Protein AF-A0A2S9YMG0-F1 (afdb_monomer_lite)

Radius of gyration: 25.14 Å; chains: 1; bounding box: 73×55×68 Å

Sequence (207 aa):
MADKVTFEGKRELRWLQLGPCLVTYMEADTPFQDKLWDQWLEAVAQPTTGYLMICAWGPTAPSNQQWRRANKQMREQQLTVAVVTEARHNA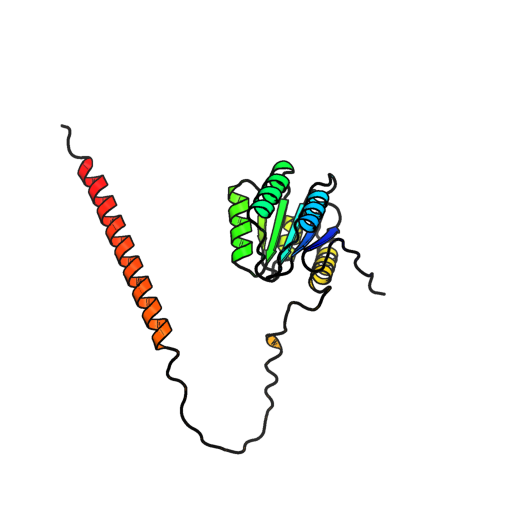ALAKAASWLGTNIKSFRWGELHSACEFVGFDRAERIGARTKIIALRDRFGSVTTDETSASSYTHGSASGGSSTDSISNSGAIVRETNDEIQSRLAEVQARLRERSAFRRAGYTSDS

pLDDT: mean 84.47, std 19.52, r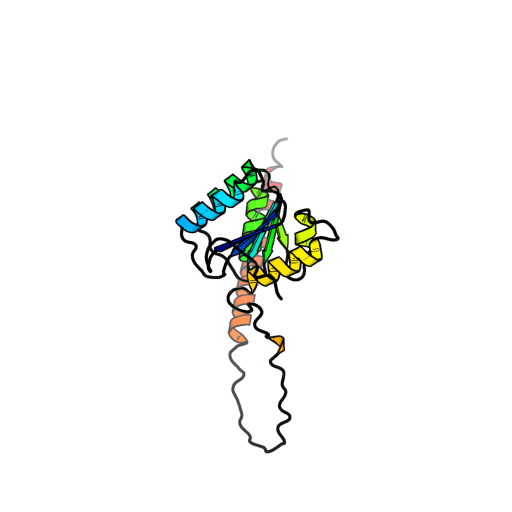ange [37.03, 98.81]

Secondary structure (DSSP, 8-state):
-------EE-SSEEEEEETTEEEEEE-TT-PPPHHHHHHHHHHHTSTT--EEEEEESS-----HHHHHHHHHHHHHTT-EEEEEES-HHHHHHHHHHHHTT-EEEEE-GGGHHHHHHHTT--TTHHHHHHHHHHHHHGGGS-SS--GGG-------------------STTHHHHHHHHHHHHHHHHHHHHHHHHHHHHHHTT----

Organism: NCBI:txid215803

Foldseek 3Di:
DPPDQDWDADPQKIWDDDFQEIEIEGEPPDEDDVVRLVVVLVVCQDPSNQEYEYEYAEDDDYDPVSLVSVLVSQQVSLHQYEYEYPYPNSQVSQVVSVVVVHNYHYDYLVCQLVSCVSRPDDPVCSVVVNVSSCCRVCVVHHPPPPPVPPPPPPPDDDDDDDDDDDDPDPPPVVVVVVVVVVVVVVVVVVVVVVVVVVVVVVPPDDD

Structure (mmCIF, N/CA/C/O backbone):
data_AF-A0A2S9YMG0-F1
#
_entry.id   AF-A0A2S9YMG0-F1
#
loop_
_atom_site.group_PDB
_atom_site.id
_atom_site.type_symbol
_atom_site.label_atom_id
_atom_site.label_alt_id
_atom_site.label_comp_id
_atom_site.label_asym_id
_atom_site.label_entity_id
_atom_site.label_seq_id
_atom_site.pdbx_PDB_ins_code
_atom_site.Cartn_x
_atom_site.Cartn_y
_atom_site.Cartn_z
_atom_site.occupancy
_atom_site.B_iso_or_equiv
_atom_site.auth_seq_id
_atom_site.auth_comp_id
_atom_site.auth_asym_id
_atom_site.auth_atom_id
_atom_site.pdbx_PDB_model_num
ATOM 1 N N . MET A 1 1 ? -23.105 -17.814 -9.653 1.00 39.66 1 MET A N 1
ATOM 2 C CA . MET A 1 1 ? -22.865 -16.543 -10.369 1.00 39.66 1 MET A CA 1
ATOM 3 C C . MET A 1 1 ? -21.742 -15.841 -9.625 1.00 39.66 1 MET A C 1
ATOM 5 O O . MET A 1 1 ? -21.884 -15.660 -8.427 1.00 39.66 1 MET A O 1
ATOM 9 N N . ALA A 1 2 ? -20.591 -15.596 -10.256 1.00 45.84 2 ALA A N 1
ATOM 10 C CA . ALA A 1 2 ? -19.472 -14.937 -9.582 1.00 45.84 2 ALA A CA 1
ATOM 11 C C . ALA A 1 2 ? -19.789 -13.443 -9.454 1.00 45.84 2 ALA A C 1
ATOM 13 O O . ALA A 1 2 ? -19.912 -12.765 -10.476 1.00 45.84 2 ALA A O 1
ATOM 14 N N . ASP A 1 3 ? -19.959 -12.952 -8.226 1.00 56.81 3 ASP A N 1
ATOM 15 C CA . ASP A 1 3 ? -2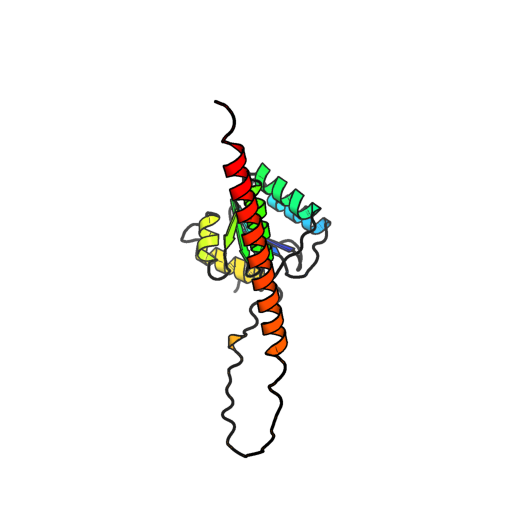0.150 -11.527 -7.968 1.00 56.81 3 ASP A CA 1
ATOM 16 C C . ASP A 1 3 ? -18.998 -10.742 -8.595 1.00 56.81 3 ASP A C 1
ATOM 18 O O . ASP A 1 3 ? -17.818 -10.938 -8.287 1.00 56.81 3 ASP A O 1
ATOM 22 N N . LYS A 1 4 ? -19.345 -9.867 -9.538 1.00 63.88 4 LYS A N 1
ATOM 23 C CA . LYS A 1 4 ? -18.387 -9.012 -10.226 1.00 63.88 4 LYS A CA 1
ATOM 24 C C . LYS A 1 4 ? -17.849 -8.023 -9.196 1.00 63.88 4 LYS A C 1
ATOM 26 O O . LYS A 1 4 ? -18.533 -7.067 -8.857 1.00 63.88 4 LYS A O 1
ATOM 31 N N . VAL A 1 5 ? -16.630 -8.255 -8.709 1.00 65.75 5 VAL A N 1
ATOM 32 C CA . VAL A 1 5 ? -15.962 -7.352 -7.762 1.00 65.75 5 VAL A CA 1
ATOM 33 C C . VAL A 1 5 ? -15.922 -5.944 -8.363 1.00 65.75 5 VAL A C 1
ATOM 35 O O . VAL A 1 5 ? -15.308 -5.722 -9.413 1.00 65.75 5 VAL A O 1
ATOM 38 N N . THR A 1 6 ? -16.629 -5.012 -7.727 1.00 80.19 6 THR A N 1
ATOM 39 C CA . THR A 1 6 ? -16.612 -3.587 -8.056 1.00 80.19 6 THR A CA 1
ATOM 40 C C . THR A 1 6 ? -15.378 -2.966 -7.420 1.00 80.19 6 THR A C 1
ATOM 42 O O . THR A 1 6 ? -15.173 -3.106 -6.218 1.00 80.19 6 THR A O 1
ATOM 45 N N . PHE A 1 7 ? -14.546 -2.315 -8.224 1.00 86.56 7 PHE A N 1
ATOM 46 C CA . PHE A 1 7 ? -13.366 -1.584 -7.768 1.00 86.56 7 PHE A CA 1
ATOM 47 C C . PHE A 1 7 ? -13.403 -0.170 -8.346 1.00 86.56 7 PHE A C 1
ATOM 49 O O . PHE A 1 7 ? -14.072 0.078 -9.353 1.00 86.56 7 PHE A O 1
ATOM 56 N N . GLU A 1 8 ? -12.661 0.730 -7.720 1.00 86.06 8 GLU A N 1
ATOM 57 C CA . GLU A 1 8 ? -12.475 2.111 -8.153 1.00 86.06 8 GLU A CA 1
ATOM 58 C C . GLU A 1 8 ? -11.085 2.304 -8.773 1.00 86.06 8 GLU A C 1
ATOM 60 O O . GLU A 1 8 ? -10.166 1.513 -8.544 1.00 86.06 8 GLU A O 1
ATOM 65 N N . GLY A 1 9 ? -10.928 3.363 -9.568 1.00 87.62 9 GLY A N 1
ATOM 66 C CA . GLY A 1 9 ? -9.672 3.706 -10.235 1.00 87.62 9 GLY A CA 1
ATOM 67 C C . GLY A 1 9 ? -9.578 3.216 -11.684 1.00 87.62 9 GLY A C 1
ATOM 68 O O . GLY A 1 9 ? -10.576 3.126 -12.402 1.00 87.62 9 GLY A O 1
ATOM 69 N N . LYS A 1 10 ? -8.350 2.952 -12.140 1.00 88.19 10 LYS A N 1
ATOM 70 C CA . LYS A 1 10 ? -8.012 2.537 -13.515 1.00 88.19 10 LYS A CA 1
ATOM 71 C C . LYS A 1 10 ? -7.081 1.322 -13.507 1.00 88.19 10 LYS A C 1
ATOM 73 O O . LYS A 1 10 ? -6.802 0.748 -12.461 1.00 88.19 10 LYS A O 1
ATOM 78 N N . ARG A 1 11 ? -6.607 0.891 -14.681 1.00 88.75 11 ARG A N 1
ATOM 79 C CA . ARG A 1 11 ? -5.694 -0.256 -14.789 1.00 88.75 11 ARG A CA 1
ATOM 80 C C . ARG A 1 11 ? -4.426 -0.030 -13.967 1.00 88.75 11 ARG A C 1
ATOM 82 O O . ARG A 1 11 ? -4.051 -0.912 -13.209 1.00 88.75 11 ARG A O 1
ATOM 89 N N . GLU A 1 12 ? -3.813 1.140 -14.082 1.00 93.31 12 GLU A N 1
ATOM 90 C CA . GLU A 1 12 ? -2.545 1.476 -13.435 1.00 93.31 12 GLU A CA 1
ATOM 91 C C . GLU A 1 12 ? -2.630 1.519 -11.898 1.00 93.31 12 GLU A C 1
ATOM 93 O O . GLU A 1 12 ? -1.709 1.082 -11.215 1.00 93.31 12 GLU A O 1
ATOM 98 N N . LEU A 1 13 ? -3.748 1.993 -11.345 1.00 96.31 13 LEU A N 1
ATOM 99 C CA . LEU A 1 13 ? -3.983 2.098 -9.908 1.00 96.31 13 LEU A CA 1
ATOM 100 C C . LEU A 1 13 ? -5.466 1.872 -9.631 1.00 96.31 13 LEU A C 1
ATOM 102 O O . LEU A 1 13 ? -6.317 2.623 -10.117 1.00 96.31 13 LEU A O 1
ATOM 106 N N . ARG A 1 14 ? -5.758 0.834 -8.850 1.00 96.62 14 ARG A N 1
ATOM 107 C CA . ARG A 1 14 ? -7.119 0.394 -8.533 1.00 96.62 14 ARG A CA 1
ATOM 108 C C . ARG A 1 14 ? -7.252 0.013 -7.075 1.00 96.62 14 ARG A C 1
ATOM 110 O O . ARG A 1 14 ? -6.305 -0.507 -6.493 1.00 96.62 14 ARG A O 1
ATOM 117 N N . TRP A 1 15 ? -8.425 0.230 -6.496 1.00 97.81 15 TRP A N 1
ATOM 118 C CA . TRP A 1 15 ? -8.666 -0.080 -5.091 1.00 97.81 15 TRP A CA 1
ATOM 119 C C . TRP A 1 15 ? -10.090 -0.558 -4.813 1.00 97.81 15 TRP A C 1
ATOM 121 O O . TRP A 1 15 ? -11.009 -0.386 -5.613 1.00 97.81 15 TRP A O 1
ATOM 131 N N . LEU A 1 16 ? -10.245 -1.211 -3.667 1.00 97.25 16 LEU A N 1
ATOM 132 C CA . LEU A 1 16 ? -11.481 -1.787 -3.158 1.00 97.25 16 LEU A CA 1
ATOM 133 C C . LEU A 1 16 ? -11.494 -1.638 -1.635 1.00 97.25 16 LEU A C 1
ATOM 135 O O . LEU A 1 16 ? -10.537 -2.032 -0.967 1.00 97.25 16 LEU A O 1
ATOM 139 N N . GLN A 1 17 ? -12.600 -1.138 -1.089 1.00 97.62 17 GLN A N 1
ATOM 140 C CA . GLN A 1 17 ? -12.823 -1.115 0.353 1.00 97.62 17 GLN A CA 1
ATOM 141 C C . GLN A 1 17 ? -13.315 -2.486 0.844 1.00 97.62 17 GLN A C 1
ATOM 143 O O . GLN A 1 17 ? -14.321 -3.005 0.356 1.00 97.62 17 GLN A O 1
ATOM 148 N N . LEU A 1 18 ? -12.625 -3.069 1.827 1.00 96.62 18 LEU A N 1
ATOM 149 C CA . LEU A 1 18 ? -12.996 -4.311 2.510 1.00 96.62 18 LEU A CA 1
ATOM 150 C C . LEU A 1 18 ? -13.096 -4.059 4.018 1.00 96.62 18 LEU A C 1
ATOM 152 O O . LEU A 1 18 ? -12.096 -4.108 4.735 1.00 96.62 18 LEU A O 1
ATOM 156 N N . GLY A 1 19 ? -14.307 -3.772 4.502 1.00 95.31 19 GLY A N 1
ATOM 157 C CA . GLY A 1 19 ? -14.502 -3.361 5.894 1.00 95.31 19 GLY A CA 1
ATOM 158 C C . GLY A 1 19 ? -13.716 -2.071 6.182 1.00 95.31 19 GLY A C 1
ATOM 159 O O . GLY A 1 19 ? -13.879 -1.111 5.428 1.00 95.31 19 GLY A O 1
ATOM 160 N N . PRO A 1 20 ? -12.848 -2.025 7.211 1.00 97.12 20 PRO A N 1
ATOM 161 C CA . PRO A 1 20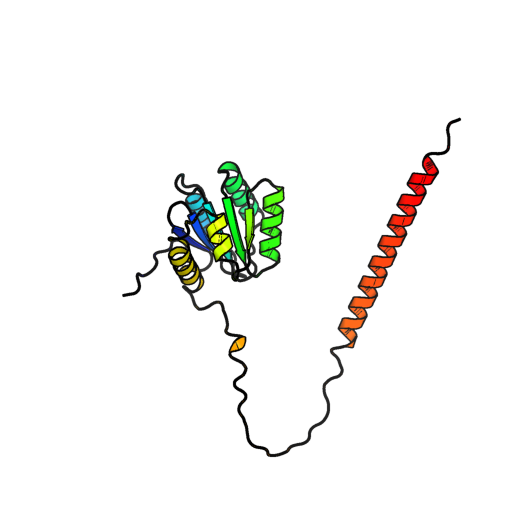 ? -11.991 -0.870 7.497 1.00 97.12 20 PRO A CA 1
ATOM 162 C C . PRO A 1 20 ? -10.679 -0.843 6.689 1.00 97.12 20 PRO A C 1
ATOM 164 O O . PRO A 1 20 ? -9.881 0.081 6.857 1.00 97.12 20 PRO A O 1
ATOM 167 N N . CYS A 1 21 ? -10.408 -1.853 5.854 1.00 98.38 21 CYS A N 1
ATOM 168 C CA . CYS A 1 21 ? -9.175 -1.949 5.078 1.00 98.38 21 CYS A CA 1
ATOM 169 C C . CYS A 1 21 ? -9.387 -1.498 3.629 1.00 98.38 21 CYS A C 1
ATOM 171 O O . CYS A 1 21 ? -10.167 -2.102 2.888 1.00 98.38 21 CYS A O 1
ATOM 173 N N . LEU A 1 22 ? -8.638 -0.481 3.203 1.00 98.44 22 LEU A N 1
ATOM 174 C CA . LEU A 1 22 ? -8.536 -0.116 1.796 1.00 98.44 22 LEU A CA 1
ATOM 175 C C . LEU A 1 22 ? -7.477 -1.000 1.129 1.00 98.44 22 LEU A C 1
ATOM 177 O O . LEU A 1 22 ? -6.289 -0.919 1.445 1.00 98.44 22 LEU A O 1
ATOM 181 N N . VAL A 1 23 ? -7.890 -1.847 0.190 1.00 98.31 23 VAL A N 1
ATOM 182 C CA . VAL A 1 23 ? -6.975 -2.681 -0.596 1.00 98.31 23 VAL A CA 1
ATOM 183 C C . VAL A 1 23 ? -6.698 -1.991 -1.918 1.00 98.31 23 VAL A C 1
ATOM 185 O O . VAL A 1 23 ? -7.611 -1.736 -2.693 1.00 98.31 23 VAL A O 1
ATOM 188 N N . THR A 1 24 ? -5.429 -1.740 -2.202 1.00 98.38 24 THR A N 1
ATOM 189 C CA . THR A 1 24 ? -4.945 -1.099 -3.423 1.00 98.38 24 THR A CA 1
ATOM 190 C C . THR A 1 24 ? -4.094 -2.078 -4.214 1.00 98.38 24 THR A C 1
ATOM 192 O O . THR A 1 24 ? -3.239 -2.751 -3.645 1.00 98.38 24 THR A O 1
ATOM 195 N N . TYR A 1 25 ? -4.281 -2.134 -5.527 1.00 98.00 25 TYR A N 1
ATOM 196 C CA . TYR A 1 25 ? -3.364 -2.789 -6.447 1.00 98.00 25 TYR A CA 1
ATOM 197 C C . TYR A 1 25 ? -2.736 -1.760 -7.389 1.00 98.00 25 TYR A C 1
ATOM 199 O O . TYR A 1 25 ? -3.442 -0.971 -8.022 1.00 98.00 25 TYR A O 1
ATOM 207 N N . MET A 1 26 ? -1.410 -1.793 -7.483 1.00 97.75 26 MET A N 1
ATOM 208 C CA . MET A 1 26 ? -0.605 -0.924 -8.336 1.00 97.75 26 MET A CA 1
ATOM 209 C C . MET A 1 26 ? 0.013 -1.755 -9.460 1.00 97.75 26 MET A C 1
ATOM 211 O O . MET A 1 26 ? 0.669 -2.770 -9.207 1.00 97.75 26 MET A O 1
ATOM 215 N N . GLU A 1 27 ? -0.201 -1.333 -10.702 1.00 96.06 27 GLU A N 1
ATOM 216 C CA . GLU A 1 27 ? 0.389 -1.991 -11.864 1.00 96.06 27 GLU A CA 1
ATOM 217 C C . GLU A 1 27 ? 1.903 -1.736 -11.903 1.00 96.06 27 GLU A C 1
ATOM 219 O O . GLU A 1 27 ? 2.373 -0.623 -11.651 1.00 96.06 27 GLU A O 1
ATOM 224 N N . ALA A 1 28 ? 2.674 -2.780 -12.206 1.00 95.06 28 ALA A N 1
ATOM 225 C CA . ALA A 1 28 ? 4.119 -2.669 -12.347 1.00 95.06 28 ALA A CA 1
ATOM 226 C C . ALA A 1 28 ? 4.495 -1.859 -13.594 1.00 95.06 28 ALA A C 1
ATOM 228 O O . ALA A 1 28 ? 3.742 -1.829 -14.571 1.00 95.06 28 ALA A O 1
ATOM 229 N N . ASP A 1 29 ? 5.655 -1.200 -13.541 1.00 93.19 29 ASP A N 1
ATOM 230 C CA . ASP A 1 29 ? 6.281 -0.507 -14.680 1.00 93.19 29 ASP A CA 1
ATOM 231 C C . ASP A 1 29 ? 5.376 0.514 -15.398 1.00 93.19 29 ASP A C 1
ATOM 233 O O . ASP A 1 29 ? 5.619 0.903 -16.540 1.00 93.19 29 ASP A O 1
ATOM 237 N N . THR A 1 30 ? 4.325 0.975 -14.719 1.00 93.56 30 THR A N 1
ATOM 238 C CA . THR A 1 30 ? 3.327 1.886 -15.272 1.00 93.56 30 THR A CA 1
ATOM 239 C C . THR A 1 30 ? 3.344 3.195 -14.485 1.00 93.56 30 THR A C 1
ATOM 241 O O . THR A 1 30 ? 3.222 3.168 -13.259 1.00 93.56 30 THR A O 1
ATOM 244 N N . PRO A 1 31 ? 3.489 4.357 -15.147 1.00 93.25 31 PRO A N 1
ATOM 245 C CA . PRO A 1 31 ? 3.431 5.639 -14.461 1.00 93.25 31 PRO A CA 1
ATOM 246 C C . PRO A 1 31 ? 2.011 5.929 -13.957 1.00 93.25 31 PRO A C 1
ATOM 248 O O . PRO A 1 31 ? 1.027 5.730 -14.672 1.00 93.25 31 PRO A O 1
ATOM 251 N N . PHE A 1 32 ? 1.903 6.457 -12.737 1.00 94.94 32 PHE A N 1
ATOM 252 C CA . PHE A 1 32 ? 0.621 6.848 -12.148 1.00 94.94 32 PHE A CA 1
ATOM 253 C C . PHE A 1 32 ? 0.317 8.314 -12.457 1.00 94.94 32 PHE A C 1
ATOM 255 O O . PHE A 1 32 ? 1.097 9.204 -12.113 1.00 94.94 32 PHE A O 1
ATOM 262 N N . GLN A 1 33 ? -0.830 8.574 -13.086 1.00 96.19 33 GLN A N 1
ATOM 263 C CA . GLN A 1 33 ? -1.297 9.937 -13.348 1.00 96.19 33 GLN A CA 1
ATOM 264 C C . GLN A 1 33 ? -1.594 10.656 -12.025 1.00 96.19 33 GLN A C 1
ATOM 266 O O . GLN A 1 33 ? -2.289 10.099 -11.177 1.00 96.19 33 GLN A O 1
ATOM 271 N N . ASP A 1 34 ? -1.157 11.910 -11.876 1.00 97.00 34 ASP A N 1
ATOM 272 C CA . ASP A 1 34 ? -1.342 12.666 -10.626 1.00 97.00 34 ASP A CA 1
ATOM 273 C C . ASP A 1 34 ? -2.812 12.775 -10.211 1.00 97.00 34 ASP A C 1
ATOM 275 O O . ASP A 1 34 ? -3.140 12.543 -9.054 1.00 97.00 34 ASP A O 1
ATOM 279 N N . LYS A 1 35 ? -3.722 12.996 -11.168 1.00 96.81 35 LYS A N 1
ATOM 280 C CA . LYS A 1 35 ? -5.165 13.031 -10.887 1.00 96.81 35 LYS A CA 1
ATOM 281 C C . LYS A 1 35 ? -5.684 11.716 -10.292 1.00 96.81 35 LYS A C 1
ATOM 283 O O . LYS A 1 35 ? -6.549 11.737 -9.425 1.00 96.81 35 LYS A O 1
ATOM 288 N N . LEU A 1 36 ? -5.189 10.575 -10.771 1.00 96.62 36 LEU A N 1
ATOM 289 C CA . LEU A 1 36 ? -5.584 9.265 -10.246 1.00 96.62 36 LEU A CA 1
ATOM 290 C C . LEU A 1 36 ? -4.962 9.017 -8.867 1.00 96.62 36 LEU A C 1
ATOM 292 O O . LEU A 1 36 ? -5.605 8.444 -7.992 1.00 96.62 36 LEU A O 1
ATOM 296 N N . TRP A 1 37 ? -3.731 9.484 -8.666 1.00 97.81 37 TRP A N 1
ATOM 297 C CA . TRP A 1 37 ? -3.067 9.451 -7.368 1.00 97.81 37 TRP A CA 1
ATOM 298 C C . TRP A 1 37 ? -3.808 10.284 -6.319 1.00 97.81 37 TRP A C 1
ATOM 300 O O . TRP A 1 37 ? -3.968 9.839 -5.187 1.00 97.81 37 TRP A O 1
ATOM 310 N N . ASP A 1 38 ? -4.288 11.470 -6.697 1.00 97.94 38 ASP A N 1
ATOM 311 C CA . ASP A 1 38 ? -5.076 12.345 -5.828 1.00 97.94 38 ASP A CA 1
ATOM 312 C C . ASP A 1 38 ? -6.386 11.674 -5.400 1.00 97.94 38 ASP A C 1
ATOM 314 O O . ASP A 1 38 ? -6.684 11.641 -4.211 1.00 97.94 38 ASP A O 1
ATOM 318 N N . GLN A 1 39 ? -7.105 11.041 -6.333 1.00 98.00 39 GLN A N 1
ATOM 319 C CA . GLN A 1 39 ? -8.315 10.263 -6.024 1.00 98.00 39 GLN A CA 1
ATOM 320 C C . GLN A 1 39 ? -8.033 9.108 -5.058 1.00 98.00 39 GLN A C 1
ATOM 322 O O . GLN A 1 39 ? -8.792 8.863 -4.123 1.00 98.00 39 GLN A O 1
ATOM 327 N N . TRP A 1 40 ? -6.921 8.402 -5.260 1.00 98.19 40 TRP A N 1
ATOM 328 C CA . TRP A 1 40 ? -6.509 7.347 -4.343 1.00 98.19 40 TRP A CA 1
ATOM 329 C C . TRP A 1 40 ? -6.156 7.900 -2.954 1.00 98.19 40 TRP A C 1
ATOM 331 O O . TRP A 1 40 ? -6.556 7.318 -1.950 1.00 98.19 40 TRP A O 1
ATOM 341 N N . LEU A 1 41 ? -5.464 9.043 -2.869 1.00 98.38 41 LEU A N 1
ATOM 342 C CA . LEU A 1 41 ? -5.182 9.703 -1.591 1.00 98.38 41 LEU A CA 1
ATOM 343 C C . LEU A 1 41 ? -6.459 10.163 -0.882 1.00 98.38 41 LEU A C 1
ATOM 345 O O . LEU A 1 41 ? -6.527 10.058 0.338 1.00 98.38 41 LEU A O 1
ATOM 349 N N . GLU A 1 42 ? -7.465 10.636 -1.618 1.00 98.19 42 GLU A N 1
ATOM 350 C CA . GLU A 1 42 ? -8.785 10.958 -1.065 1.00 98.19 42 GLU A CA 1
ATOM 351 C C . GLU A 1 42 ? -9.467 9.712 -0.482 1.00 98.19 42 GLU A C 1
ATOM 353 O O . GLU A 1 42 ? -10.013 9.779 0.618 1.00 98.19 42 GLU A O 1
ATOM 358 N N . ALA A 1 43 ? -9.381 8.563 -1.163 1.00 97.88 43 ALA A N 1
ATOM 359 C CA . ALA A 1 43 ? -9.896 7.290 -0.656 1.00 97.88 43 ALA A CA 1
ATOM 360 C C . ALA A 1 43 ? -9.143 6.814 0.602 1.00 97.88 43 ALA A C 1
ATOM 362 O O . ALA A 1 43 ? -9.766 6.414 1.587 1.00 97.88 43 ALA A O 1
ATOM 363 N N . VAL A 1 44 ? -7.807 6.917 0.610 1.00 98.19 44 VAL A N 1
ATOM 364 C CA . VAL A 1 44 ? -6.982 6.654 1.803 1.00 98.19 44 VAL A CA 1
ATOM 365 C C . VAL A 1 44 ? -7.402 7.573 2.945 1.00 98.19 44 VAL A C 1
ATOM 367 O O . VAL A 1 44 ? -7.480 7.125 4.080 1.00 98.19 44 VAL A O 1
ATOM 370 N N . ALA A 1 45 ? -7.706 8.838 2.642 1.00 98.06 45 ALA A N 1
ATOM 371 C CA . ALA A 1 45 ? -8.023 9.842 3.639 1.00 98.06 45 ALA A CA 1
ATOM 372 C C . ALA A 1 45 ? -9.398 9.672 4.310 1.00 98.06 45 ALA A C 1
ATOM 374 O O . ALA A 1 45 ? -9.671 10.366 5.293 1.00 98.06 45 ALA A O 1
ATOM 375 N N . GLN A 1 46 ? -10.260 8.784 3.807 1.00 98.06 46 GLN A N 1
ATOM 376 C CA . GLN A 1 46 ? -11.599 8.589 4.357 1.00 98.06 46 GLN A CA 1
ATOM 377 C C . GLN A 1 46 ? -11.547 8.138 5.830 1.00 98.06 46 GLN A C 1
ATOM 379 O O . GLN A 1 46 ? -10.780 7.235 6.161 1.00 98.06 46 GLN A O 1
ATOM 384 N N . PRO A 1 47 ? -12.405 8.677 6.721 1.00 97.06 47 PRO A N 1
ATOM 385 C CA . PRO A 1 47 ? -12.420 8.296 8.140 1.00 97.06 47 PRO A CA 1
ATOM 386 C C . PRO A 1 47 ? -12.715 6.812 8.404 1.00 97.06 47 PRO A C 1
ATOM 388 O O . PRO A 1 47 ? -12.432 6.304 9.483 1.00 97.06 47 PRO A O 1
ATOM 391 N N . THR A 1 48 ? -13.313 6.118 7.435 1.00 97.06 48 THR A N 1
ATOM 392 C CA . THR A 1 48 ? -13.605 4.680 7.492 1.00 97.06 48 THR A CA 1
ATOM 393 C C . THR A 1 48 ? -12.378 3.804 7.237 1.00 97.06 48 THR A C 1
ATOM 395 O O . THR A 1 48 ? -12.422 2.604 7.506 1.00 97.06 48 THR A O 1
ATOM 398 N N . THR A 1 49 ? -11.291 4.376 6.718 1.00 98.06 49 THR A N 1
ATOM 399 C CA . THR A 1 49 ? -10.050 3.663 6.415 1.00 98.06 49 THR A CA 1
ATOM 400 C C . THR A 1 49 ? -9.180 3.603 7.667 1.00 98.06 49 THR A C 1
ATOM 402 O O . THR A 1 49 ? -8.500 4.562 8.014 1.00 98.06 49 THR A O 1
ATOM 405 N N . GLY A 1 50 ? -9.197 2.462 8.358 1.00 97.69 50 GLY A N 1
ATOM 406 C CA . GLY A 1 50 ? -8.309 2.187 9.497 1.00 97.69 50 GLY A CA 1
ATOM 407 C C . GLY A 1 50 ? -7.034 1.435 9.104 1.00 97.69 50 GLY A C 1
ATOM 408 O O . GLY A 1 50 ? -6.013 1.514 9.789 1.00 97.69 50 GLY A O 1
ATOM 409 N N . TYR A 1 51 ? -7.077 0.720 7.976 1.00 98.56 51 TYR A N 1
ATOM 410 C CA . TYR A 1 51 ? -5.974 -0.098 7.482 1.00 98.56 51 TYR A CA 1
ATOM 411 C C . TYR A 1 51 ? -5.767 0.099 5.984 1.00 98.56 51 TYR A C 1
ATOM 413 O O . TYR A 1 51 ? -6.716 0.347 5.240 1.00 98.56 51 TYR A O 1
ATOM 421 N N . LEU A 1 52 ? -4.532 -0.086 5.523 1.00 98.69 52 LEU A N 1
ATOM 422 C CA . LEU A 1 52 ? -4.182 0.018 4.110 1.00 98.69 52 LEU A CA 1
ATOM 423 C C . LEU A 1 52 ? -3.383 -1.209 3.674 1.00 98.69 52 LEU A C 1
ATOM 425 O O . LEU A 1 52 ? -2.393 -1.581 4.299 1.00 98.69 52 LEU A O 1
ATOM 429 N N . MET A 1 53 ? -3.784 -1.830 2.571 1.00 98.75 53 MET A N 1
ATOM 430 C CA . MET A 1 53 ? -3.002 -2.879 1.927 1.00 98.75 53 MET A CA 1
ATOM 431 C C . MET A 1 53 ? -2.603 -2.423 0.527 1.00 98.75 53 MET A C 1
ATOM 433 O O . MET A 1 53 ? -3.463 -2.186 -0.314 1.00 98.75 53 MET A O 1
ATOM 437 N N . ILE A 1 54 ? -1.303 -2.305 0.272 1.00 98.50 54 ILE A N 1
ATOM 438 C CA . ILE A 1 54 ? -0.740 -1.929 -1.026 1.00 98.50 54 ILE A CA 1
ATOM 439 C C . ILE A 1 54 ? -0.152 -3.180 -1.672 1.00 98.50 54 ILE A C 1
ATOM 441 O O . ILE A 1 54 ? 0.835 -3.738 -1.197 1.00 98.50 54 ILE A O 1
ATOM 445 N N . CYS A 1 55 ? -0.747 -3.614 -2.770 1.00 98.44 55 CYS A N 1
ATOM 446 C CA . CYS A 1 55 ? -0.358 -4.807 -3.500 1.00 98.44 55 CYS A CA 1
ATOM 447 C C . CYS A 1 55 ? 0.273 -4.425 -4.839 1.00 98.44 55 CYS A C 1
ATOM 449 O O . CYS A 1 55 ? -0.262 -3.597 -5.571 1.00 98.44 55 CYS A O 1
ATOM 451 N N . ALA A 1 56 ? 1.379 -5.068 -5.195 1.00 97.50 56 ALA A N 1
ATOM 452 C CA . ALA A 1 56 ? 1.986 -4.941 -6.516 1.00 97.50 56 ALA A CA 1
ATOM 453 C C . ALA A 1 56 ? 2.773 -6.210 -6.839 1.00 97.50 56 ALA A C 1
ATOM 455 O O . ALA A 1 56 ? 3.526 -6.701 -5.996 1.00 97.50 56 ALA A O 1
ATOM 456 N N . TRP A 1 57 ? 2.632 -6.760 -8.043 1.00 94.62 57 TRP A N 1
ATOM 457 C CA . TRP A 1 57 ? 3.436 -7.921 -8.435 1.00 94.62 57 TRP A CA 1
ATOM 458 C C . TRP A 1 57 ? 4.894 -7.526 -8.711 1.00 94.62 57 TRP A C 1
ATOM 460 O O . TRP A 1 57 ? 5.805 -8.022 -8.051 1.00 94.62 57 TRP A O 1
ATOM 470 N N . GLY A 1 58 ? 5.098 -6.573 -9.623 1.00 95.31 58 GLY A N 1
ATOM 471 C CA . GLY A 1 58 ? 6.410 -6.052 -10.017 1.00 95.31 58 GLY A CA 1
ATOM 472 C C . GLY A 1 58 ? 6.763 -4.695 -9.391 1.00 95.31 58 GLY A C 1
ATOM 473 O O . GLY A 1 58 ? 6.051 -4.209 -8.504 1.00 95.31 58 GLY A O 1
ATOM 474 N N . PRO A 1 59 ? 7.892 -4.088 -9.803 1.00 96.19 59 PRO A N 1
ATOM 475 C CA . PRO A 1 59 ? 8.332 -2.802 -9.280 1.00 96.19 59 PRO A CA 1
ATOM 476 C C . PRO A 1 59 ? 7.350 -1.691 -9.660 1.00 96.19 59 PRO A C 1
ATOM 478 O O . PRO A 1 59 ? 6.878 -1.597 -10.790 1.00 96.19 59 PRO A O 1
ATOM 481 N N . THR A 1 60 ? 7.051 -0.837 -8.687 1.00 96.88 60 THR A N 1
ATOM 482 C CA . THR A 1 60 ? 6.264 0.385 -8.883 1.00 96.88 60 THR A CA 1
ATOM 483 C C . THR A 1 60 ? 7.187 1.588 -8.796 1.00 96.88 60 THR A C 1
ATOM 485 O O . THR A 1 60 ? 8.147 1.571 -8.026 1.00 96.88 60 THR A O 1
ATOM 488 N N . ALA A 1 61 ? 6.891 2.637 -9.558 1.00 93.50 61 ALA A N 1
ATOM 489 C CA . ALA A 1 61 ? 7.702 3.849 -9.588 1.00 93.50 61 ALA A CA 1
ATOM 490 C C . ALA A 1 61 ? 6.836 5.097 -9.346 1.00 93.50 61 ALA A C 1
ATOM 492 O O . ALA A 1 61 ? 6.655 5.903 -10.262 1.00 93.50 61 ALA A O 1
ATOM 493 N N . PRO A 1 62 ? 6.263 5.276 -8.137 1.00 96.94 62 PRO A N 1
ATOM 494 C CA . PRO A 1 62 ? 5.627 6.543 -7.801 1.00 96.94 62 PRO A CA 1
ATOM 495 C C . PRO A 1 62 ? 6.663 7.671 -7.856 1.00 96.94 62 PRO A C 1
ATOM 497 O O . PRO A 1 62 ? 7.834 7.480 -7.515 1.00 96.94 62 PRO A O 1
ATOM 500 N N . SER A 1 63 ? 6.237 8.870 -8.247 1.00 97.75 63 SER A N 1
ATOM 501 C CA . SER A 1 63 ? 7.125 10.032 -8.211 1.00 97.75 63 SER A CA 1
ATOM 502 C C . SER A 1 63 ? 7.535 10.365 -6.768 1.00 97.75 63 SER A C 1
ATOM 504 O O . SER A 1 63 ? 6.835 10.048 -5.801 1.00 97.75 63 SER A O 1
ATOM 506 N N . ASN A 1 64 ? 8.655 11.073 -6.592 1.00 97.31 64 ASN A N 1
ATOM 507 C CA . ASN A 1 64 ? 9.102 11.507 -5.261 1.00 97.31 64 ASN A CA 1
ATOM 508 C C . ASN A 1 64 ? 8.033 12.332 -4.519 1.00 97.31 64 ASN A C 1
ATOM 510 O O . ASN A 1 64 ? 7.897 12.226 -3.299 1.00 97.31 64 ASN A O 1
ATOM 514 N N . GLN A 1 65 ? 7.266 13.153 -5.245 1.00 98.06 65 GLN A N 1
ATOM 515 C CA . GLN A 1 65 ? 6.178 13.946 -4.675 1.00 98.06 65 GLN A CA 1
ATOM 516 C C . GLN A 1 65 ? 5.007 13.056 -4.242 1.00 98.06 65 GLN A C 1
ATOM 518 O O . GLN A 1 65 ? 4.516 13.206 -3.122 1.00 98.06 65 GLN A O 1
ATOM 523 N N . GLN A 1 66 ? 4.603 12.107 -5.091 1.00 98.06 66 GLN A N 1
ATOM 524 C CA . GLN A 1 66 ? 3.554 11.126 -4.803 1.00 98.06 66 GLN A CA 1
ATOM 525 C C . GLN A 1 66 ? 3.891 10.305 -3.548 1.00 98.06 66 GLN A C 1
ATOM 527 O O . GLN A 1 66 ? 3.093 10.250 -2.608 1.00 98.06 66 GLN A O 1
ATOM 532 N N . TRP A 1 67 ? 5.114 9.770 -3.469 1.00 98.06 67 TRP A N 1
ATOM 533 C CA . TRP A 1 67 ? 5.593 8.989 -2.323 1.00 98.06 67 TRP A CA 1
ATOM 534 C C . TRP A 1 67 ? 5.612 9.797 -1.018 1.00 98.06 67 TRP A C 1
ATOM 536 O O . TRP A 1 67 ? 5.151 9.323 0.022 1.00 98.06 67 TRP A O 1
ATOM 546 N N . ARG A 1 68 ? 6.091 11.051 -1.053 1.00 98.25 68 ARG A N 1
ATOM 547 C CA . ARG A 1 68 ? 6.094 11.932 0.129 1.00 98.25 68 ARG A CA 1
ATOM 548 C C . ARG A 1 68 ? 4.682 12.243 0.619 1.00 98.25 68 ARG A C 1
ATOM 550 O O . ARG A 1 68 ? 4.450 12.205 1.827 1.00 98.25 68 ARG A O 1
ATOM 557 N N . ARG A 1 69 ? 3.752 12.544 -0.295 1.00 98.38 69 ARG A N 1
ATOM 558 C CA . ARG A 1 69 ? 2.348 12.829 0.044 1.00 98.38 69 ARG A CA 1
ATOM 559 C C . ARG A 1 69 ? 1.669 11.612 0.666 1.00 98.38 69 ARG A C 1
ATOM 561 O O . ARG A 1 69 ? 1.059 11.755 1.719 1.00 98.38 69 ARG A O 1
ATOM 568 N N . ALA A 1 70 ? 1.857 10.428 0.086 1.00 98.25 70 ALA A N 1
ATOM 569 C CA . ALA A 1 70 ? 1.319 9.190 0.641 1.00 98.25 70 ALA A CA 1
ATOM 570 C C . ALA A 1 70 ? 1.867 8.894 2.042 1.00 98.25 70 ALA A C 1
ATOM 572 O O . ALA A 1 70 ? 1.093 8.642 2.958 1.00 98.25 70 ALA A O 1
ATOM 573 N N . ASN A 1 71 ? 3.185 8.993 2.253 1.00 98.31 71 ASN A N 1
ATOM 574 C CA . ASN A 1 71 ? 3.770 8.776 3.582 1.00 98.31 71 ASN A CA 1
ATOM 575 C C . ASN A 1 71 ? 3.287 9.783 4.622 1.00 98.31 71 ASN A C 1
ATOM 577 O O . ASN A 1 71 ? 3.058 9.415 5.772 1.00 98.31 71 ASN A O 1
ATOM 581 N N . LYS A 1 72 ? 3.130 11.052 4.230 1.00 98.38 72 LYS A N 1
ATOM 582 C CA . LYS A 1 72 ? 2.548 12.068 5.108 1.00 98.38 72 LYS A CA 1
ATOM 583 C C . LYS A 1 72 ? 1.129 11.662 5.518 1.00 98.38 72 LYS A C 1
ATOM 585 O O . LYS A 1 72 ? 0.871 11.594 6.714 1.00 98.38 72 LYS A O 1
ATOM 590 N N . GLN A 1 73 ? 0.280 11.311 4.549 1.00 98.31 73 GLN A N 1
ATOM 591 C CA . GLN A 1 73 ? -1.104 10.895 4.785 1.00 98.31 73 GLN A CA 1
ATOM 592 C C . GLN A 1 73 ? -1.193 9.667 5.704 1.00 98.31 73 GLN A C 1
ATOM 594 O O . GLN A 1 73 ? -1.880 9.710 6.721 1.00 98.31 73 GLN A O 1
ATOM 599 N N . MET A 1 74 ? -0.455 8.593 5.390 1.00 98.44 74 MET A N 1
ATOM 600 C CA . MET A 1 74 ? -0.461 7.349 6.174 1.00 98.44 74 MET A CA 1
ATOM 601 C C . MET A 1 74 ? -0.019 7.579 7.623 1.00 98.44 74 MET A C 1
ATOM 603 O O . MET A 1 74 ? -0.582 6.988 8.543 1.00 98.44 74 MET A O 1
ATOM 607 N N . ARG A 1 75 ? 0.972 8.453 7.840 1.00 98.06 75 ARG A N 1
ATOM 608 C CA . ARG A 1 75 ? 1.460 8.791 9.180 1.00 98.06 75 ARG A CA 1
ATOM 609 C C . ARG A 1 75 ? 0.487 9.678 9.953 1.00 98.06 75 ARG A C 1
ATOM 611 O O . ARG A 1 75 ? 0.270 9.422 11.131 1.00 98.06 75 ARG A O 1
ATOM 618 N N . GLU A 1 76 ? -0.079 10.707 9.323 1.00 97.56 76 GLU A N 1
ATOM 619 C CA . GLU A 1 76 ? -1.040 11.615 9.971 1.00 97.56 76 GLU A CA 1
ATOM 620 C C . GLU A 1 76 ? -2.299 10.877 10.434 1.00 97.56 76 GLU A C 1
ATOM 622 O O . GLU A 1 76 ? -2.827 11.180 11.499 1.00 97.56 76 GLU A O 1
ATOM 627 N N . GLN A 1 77 ? -2.720 9.857 9.686 1.00 97.81 77 GLN A N 1
ATOM 628 C CA . GLN A 1 77 ? -3.848 8.997 10.048 1.00 97.81 77 GLN A CA 1
ATOM 629 C C . GLN A 1 77 ? -3.471 7.769 10.879 1.00 97.81 77 GLN A C 1
ATOM 631 O O . GLN A 1 77 ? -4.348 6.999 11.254 1.00 97.81 77 GLN A O 1
ATOM 636 N N . GLN A 1 78 ? -2.181 7.576 11.170 1.00 97.94 78 GLN A N 1
ATOM 637 C CA . GLN A 1 78 ? -1.675 6.432 11.935 1.00 97.94 78 GLN A CA 1
ATOM 638 C C . GLN A 1 78 ? -2.120 5.073 11.361 1.00 97.94 78 GLN A C 1
ATOM 640 O O . GLN A 1 78 ? -2.379 4.123 12.102 1.00 97.94 78 GLN A O 1
ATOM 645 N N . LEU A 1 79 ? -2.193 4.966 10.031 1.00 98.31 79 LEU A N 1
ATOM 646 C CA . LEU A 1 79 ? -2.647 3.748 9.365 1.00 98.31 79 LEU A CA 1
ATOM 647 C C . LEU A 1 79 ? -1.665 2.600 9.602 1.00 98.31 79 LEU A C 1
ATOM 649 O O . LEU A 1 79 ? -0.444 2.770 9.538 1.00 98.31 79 LEU A O 1
ATOM 653 N N . THR A 1 80 ? -2.214 1.402 9.798 1.00 98.62 80 THR A N 1
ATOM 654 C CA . THR A 1 80 ? -1.438 0.161 9.721 1.00 98.62 80 THR A CA 1
ATOM 655 C C . THR A 1 80 ? -1.423 -0.317 8.274 1.00 98.62 80 THR A C 1
ATOM 657 O O . THR A 1 80 ? -2.478 -0.535 7.672 1.00 98.62 80 THR A O 1
ATOM 660 N N . VAL A 1 81 ? -0.223 -0.449 7.704 1.00 98.75 81 VAL A N 1
ATOM 661 C CA . VAL A 1 81 ? -0.023 -0.619 6.263 1.00 98.75 81 VAL A CA 1
ATOM 662 C C . VAL A 1 81 ? 0.700 -1.930 5.946 1.00 98.75 81 VAL A C 1
ATOM 664 O O . VAL A 1 81 ? 1.849 -2.130 6.339 1.00 98.75 81 VAL A O 1
ATOM 667 N N . ALA A 1 82 ? 0.070 -2.818 5.180 1.00 98.81 82 ALA A N 1
ATOM 668 C CA . ALA A 1 82 ? 0.743 -3.980 4.596 1.00 98.81 82 ALA A CA 1
ATOM 669 C C . ALA A 1 82 ? 1.134 -3.703 3.144 1.00 98.81 82 ALA A C 1
ATOM 671 O O . ALA A 1 82 ? 0.306 -3.268 2.350 1.00 98.81 82 ALA A O 1
ATOM 672 N N . VAL A 1 83 ? 2.375 -4.014 2.771 1.00 98.69 83 VAL A N 1
ATOM 673 C CA . VAL A 1 83 ? 2.837 -3.987 1.377 1.00 98.69 83 VAL A CA 1
ATOM 674 C C . VAL A 1 83 ? 3.051 -5.414 0.897 1.00 98.69 83 VAL A C 1
ATOM 676 O O . VAL A 1 83 ? 3.967 -6.078 1.369 1.00 98.69 83 VAL A O 1
ATOM 679 N N . VAL A 1 84 ? 2.241 -5.894 -0.042 1.00 98.56 84 VAL A N 1
ATOM 680 C CA . VAL A 1 84 ? 2.345 -7.253 -0.595 1.00 98.56 84 VAL A CA 1
ATOM 681 C C . VAL A 1 84 ? 3.001 -7.190 -1.970 1.00 98.56 84 VAL A C 1
ATOM 683 O O . VAL A 1 84 ? 2.420 -6.652 -2.916 1.00 98.56 84 VAL A O 1
ATOM 686 N N . THR A 1 85 ? 4.230 -7.702 -2.098 1.00 98.19 85 THR A N 1
ATOM 687 C CA . THR A 1 85 ? 4.998 -7.562 -3.343 1.00 98.19 85 THR A CA 1
ATOM 688 C C . THR A 1 85 ? 6.104 -8.598 -3.556 1.00 98.19 85 THR A C 1
ATOM 690 O O . THR A 1 85 ? 6.743 -9.052 -2.606 1.00 98.19 85 THR A O 1
ATOM 693 N N . GLU A 1 86 ? 6.387 -8.934 -4.823 1.00 96.19 86 GLU A N 1
ATOM 694 C CA . GLU A 1 86 ? 7.583 -9.711 -5.194 1.00 96.19 86 GLU A CA 1
ATOM 695 C C . GLU A 1 86 ? 8.809 -8.825 -5.485 1.00 96.19 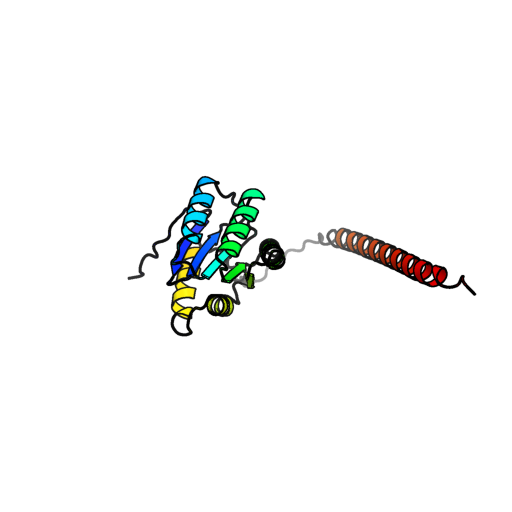86 GLU A C 1
ATOM 697 O O . GLU A 1 86 ? 9.960 -9.268 -5.377 1.00 96.19 86 GLU A O 1
ATOM 702 N N . ALA A 1 87 ? 8.609 -7.535 -5.754 1.00 97.31 87 ALA A N 1
ATOM 703 C CA . ALA A 1 87 ? 9.696 -6.631 -6.096 1.00 97.31 87 ALA A CA 1
ATOM 704 C C . ALA A 1 87 ? 10.481 -6.149 -4.864 1.00 97.31 87 ALA A C 1
ATOM 706 O O . ALA A 1 87 ? 9.948 -5.502 -3.958 1.00 97.31 87 ALA A O 1
ATOM 707 N N . ARG A 1 88 ? 11.805 -6.371 -4.870 1.00 97.44 88 ARG A N 1
ATOM 708 C CA . ARG A 1 88 ? 12.718 -5.880 -3.816 1.00 97.44 88 ARG A CA 1
ATOM 709 C C . ARG A 1 88 ? 12.676 -4.355 -3.663 1.00 97.44 88 ARG A C 1
ATOM 711 O O . ARG A 1 88 ? 12.789 -3.863 -2.545 1.00 97.44 88 ARG A O 1
ATOM 718 N N . HIS A 1 89 ? 12.481 -3.623 -4.763 1.00 96.88 89 HIS A N 1
ATOM 719 C CA . HIS A 1 89 ? 12.362 -2.162 -4.752 1.00 96.88 89 HIS A CA 1
ATOM 720 C C . HIS A 1 89 ? 11.188 -1.684 -3.881 1.00 96.88 89 HIS A C 1
ATOM 722 O O . HIS A 1 89 ? 11.381 -0.878 -2.975 1.00 96.88 89 HIS A O 1
ATOM 728 N N . ASN A 1 90 ? 9.996 -2.252 -4.078 1.00 98.06 90 ASN A N 1
ATOM 729 C CA . ASN A 1 90 ? 8.802 -1.900 -3.306 1.00 98.06 90 ASN A CA 1
ATOM 730 C C . ASN A 1 90 ? 8.974 -2.238 -1.814 1.00 98.06 90 ASN A C 1
ATOM 732 O O . ASN A 1 90 ? 8.605 -1.448 -0.946 1.00 98.06 90 ASN A O 1
ATOM 736 N N . ALA A 1 91 ? 9.599 -3.379 -1.501 1.00 98.12 91 ALA A N 1
ATOM 737 C CA . ALA A 1 91 ? 9.926 -3.740 -0.121 1.00 98.12 91 ALA A CA 1
ATOM 738 C C . ALA A 1 91 ? 10.908 -2.742 0.529 1.00 98.12 91 ALA A C 1
ATOM 740 O O . ALA A 1 91 ? 10.756 -2.407 1.705 1.00 98.12 91 ALA A O 1
ATOM 741 N N . ALA A 1 92 ? 11.883 -2.226 -0.226 1.00 97.88 92 ALA A N 1
ATOM 742 C CA . ALA A 1 92 ? 12.797 -1.189 0.249 1.00 97.88 92 ALA A CA 1
ATOM 743 C C . ALA A 1 92 ? 12.080 0.151 0.489 1.00 97.88 92 ALA A C 1
ATOM 745 O O . ALA A 1 92 ? 12.331 0.793 1.509 1.00 97.88 92 ALA A O 1
ATOM 746 N N . LEU A 1 93 ? 11.142 0.543 -0.383 1.00 98.06 93 LEU A N 1
ATOM 747 C CA . LEU A 1 93 ? 10.297 1.726 -0.171 1.00 98.06 93 LEU A CA 1
ATOM 748 C C . LEU A 1 93 ? 9.446 1.597 1.098 1.00 98.06 93 LEU A C 1
ATOM 750 O O . LEU A 1 93 ? 9.377 2.544 1.883 1.00 98.06 93 LEU A O 1
ATOM 754 N N . ALA A 1 94 ? 8.855 0.423 1.337 1.00 98.12 94 ALA A N 1
ATOM 755 C CA . ALA A 1 94 ? 8.125 0.136 2.570 1.00 98.12 94 ALA A CA 1
ATOM 756 C C . ALA A 1 94 ? 9.041 0.259 3.798 1.00 98.12 94 ALA A C 1
ATOM 758 O O . ALA A 1 94 ? 8.691 0.902 4.788 1.00 98.12 94 ALA A O 1
ATOM 759 N N . LYS A 1 95 ? 10.263 -0.283 3.722 1.00 98.50 95 LYS A N 1
ATOM 760 C CA . LYS A 1 95 ? 11.238 -0.163 4.810 1.00 98.50 95 LYS A CA 1
ATOM 761 C C . LYS A 1 95 ? 11.632 1.293 5.074 1.00 98.50 95 LYS A C 1
ATOM 763 O O . LYS A 1 95 ? 11.676 1.698 6.235 1.00 98.50 95 LYS A O 1
ATOM 768 N N . ALA A 1 96 ? 11.851 2.087 4.030 1.00 98.12 96 ALA A N 1
ATOM 769 C CA . ALA A 1 96 ? 12.135 3.513 4.163 1.00 98.12 96 ALA A CA 1
ATOM 770 C C . ALA A 1 96 ? 10.963 4.273 4.809 1.00 98.12 96 ALA A C 1
ATOM 772 O O . ALA A 1 96 ? 11.176 5.077 5.713 1.00 98.12 96 ALA A O 1
ATOM 773 N N . ALA A 1 97 ? 9.721 3.974 4.416 1.00 98.06 97 ALA A N 1
ATOM 774 C CA . ALA A 1 97 ? 8.527 4.545 5.039 1.00 98.06 97 ALA A CA 1
ATOM 775 C C . ALA A 1 97 ? 8.404 4.184 6.533 1.00 98.06 97 ALA A C 1
ATOM 777 O O . ALA A 1 97 ? 7.986 5.028 7.331 1.00 98.06 97 ALA A O 1
ATOM 778 N N . SER A 1 98 ? 8.841 2.981 6.934 1.00 98.38 98 SER A N 1
ATOM 779 C CA . SER A 1 98 ? 8.884 2.585 8.351 1.00 98.38 98 SER A CA 1
ATOM 780 C C . SER A 1 98 ? 9.863 3.431 9.171 1.00 98.38 98 SER A C 1
ATOM 782 O O . SER A 1 98 ? 9.554 3.820 10.294 1.00 98.38 98 SER A O 1
ATOM 784 N N . TRP A 1 99 ? 11.012 3.810 8.596 1.00 97.94 99 TRP A N 1
ATOM 785 C CA . TRP A 1 99 ? 11.964 4.717 9.252 1.00 97.94 99 TRP A CA 1
ATOM 786 C C . TRP A 1 99 ? 11.417 6.137 9.421 1.00 97.94 99 TRP A C 1
ATOM 788 O O . TRP A 1 99 ? 11.857 6.860 10.309 1.00 97.94 99 TRP A O 1
ATOM 798 N N . LEU A 1 100 ? 10.434 6.527 8.607 1.00 96.81 100 LEU A N 1
ATOM 799 C CA . LEU A 1 100 ? 9.741 7.813 8.708 1.00 96.81 100 LEU A CA 1
ATOM 800 C C . LEU A 1 100 ? 8.536 7.781 9.665 1.00 96.81 100 LEU A C 1
ATOM 802 O O . LEU A 1 100 ? 7.763 8.744 9.692 1.00 96.81 100 LEU A O 1
ATOM 806 N N . GLY A 1 101 ? 8.374 6.692 10.425 1.00 97.69 101 GLY A N 1
ATOM 807 C CA . GLY A 1 101 ? 7.364 6.540 11.474 1.00 97.69 101 GLY A CA 1
ATOM 808 C C . GLY A 1 101 ? 6.024 5.962 11.016 1.00 97.69 101 GLY A C 1
ATOM 809 O O . GLY A 1 101 ? 5.078 5.962 11.796 1.00 97.69 101 GLY A O 1
ATOM 810 N N . THR A 1 102 ? 5.910 5.477 9.777 1.00 98.12 102 THR A N 1
ATOM 811 C CA . THR A 1 102 ? 4.683 4.797 9.324 1.00 98.12 102 THR A CA 1
ATOM 812 C C . THR A 1 102 ? 4.651 3.371 9.879 1.00 98.12 102 THR A C 1
ATOM 814 O O . THR A 1 102 ? 5.661 2.669 9.797 1.00 98.12 102 THR A O 1
ATOM 817 N N . ASN A 1 103 ? 3.509 2.905 10.398 1.00 98.19 103 ASN A N 1
ATOM 818 C CA . ASN A 1 103 ? 3.341 1.508 10.814 1.00 98.19 103 ASN A CA 1
ATOM 819 C C . ASN A 1 103 ? 3.158 0.602 9.585 1.00 98.19 103 ASN A C 1
ATOM 821 O O . ASN A 1 103 ? 2.048 0.198 9.248 1.00 98.19 103 ASN A O 1
ATOM 825 N N . ILE A 1 104 ? 4.255 0.339 8.876 1.00 98.69 104 ILE A N 1
ATOM 826 C CA . ILE A 1 104 ? 4.258 -0.363 7.592 1.00 98.69 104 ILE A CA 1
ATOM 827 C C . ILE A 1 104 ? 5.150 -1.603 7.622 1.00 98.69 104 ILE A C 1
ATOM 829 O O . ILE A 1 104 ? 6.268 -1.574 8.144 1.00 98.69 104 ILE A O 1
ATOM 833 N N . LYS A 1 105 ? 4.675 -2.692 7.014 1.00 98.75 105 LYS A N 1
ATOM 834 C CA . LYS A 1 105 ? 5.425 -3.944 6.864 1.00 98.75 105 LYS A CA 1
ATOM 835 C C . LYS A 1 105 ? 5.241 -4.526 5.467 1.00 98.75 105 LYS A C 1
ATOM 837 O O . LYS A 1 105 ? 4.145 -4.482 4.916 1.00 98.75 105 LYS A O 1
ATOM 842 N N . SER A 1 106 ? 6.314 -5.070 4.896 1.00 98.56 106 SER A N 1
ATOM 843 C CA . SER A 1 106 ? 6.268 -5.774 3.615 1.00 98.56 106 SER A CA 1
ATOM 844 C C . SER A 1 106 ? 6.112 -7.285 3.794 1.00 98.56 106 SER A C 1
ATOM 846 O O . SER A 1 106 ? 6.608 -7.862 4.762 1.00 98.56 106 SER A O 1
ATOM 848 N N . PHE A 1 107 ? 5.429 -7.903 2.837 1.00 98.62 107 PHE A N 1
ATOM 849 C CA . PHE A 1 107 ? 5.106 -9.323 2.757 1.00 98.62 107 PHE A CA 1
ATOM 850 C C . PHE A 1 107 ? 5.260 -9.802 1.311 1.00 98.62 107 PHE A C 1
ATOM 852 O O . PHE A 1 107 ? 5.075 -9.028 0.365 1.00 98.62 107 PHE A O 1
ATOM 859 N N . ARG A 1 108 ? 5.565 -11.086 1.128 1.00 98.06 108 ARG A N 1
ATOM 860 C CA . ARG A 1 108 ? 5.489 -11.749 -0.187 1.00 98.06 108 ARG A CA 1
ATOM 861 C C . ARG A 1 108 ? 4.052 -12.129 -0.528 1.00 98.06 108 ARG A C 1
ATOM 863 O O . ARG A 1 108 ? 3.216 -12.255 0.366 1.00 98.06 108 ARG A O 1
ATOM 870 N N . TRP A 1 109 ? 3.747 -12.390 -1.799 1.00 96.94 109 TRP A N 1
ATOM 871 C CA . TRP A 1 109 ? 2.410 -12.869 -2.178 1.00 96.94 109 TRP A CA 1
ATOM 872 C C . TRP A 1 109 ? 2.089 -14.240 -1.573 1.00 96.94 109 TRP A C 1
ATOM 874 O O . TRP A 1 109 ? 0.939 -14.499 -1.213 1.00 96.94 109 TRP A O 1
ATOM 884 N N . GLY A 1 110 ? 3.103 -15.089 -1.378 1.00 96.50 110 GLY A N 1
ATOM 885 C CA . GLY A 1 110 ? 2.967 -16.343 -0.626 1.00 96.50 110 GLY A CA 1
ATOM 886 C C . GLY A 1 110 ? 2.561 -16.144 0.842 1.00 96.50 110 GLY A C 1
ATOM 887 O O . GLY A 1 110 ? 1.959 -17.028 1.443 1.00 96.50 110 GLY A O 1
ATOM 888 N N . GLU A 1 111 ? 2.809 -14.958 1.401 1.00 97.81 111 GLU A N 1
ATOM 889 C CA . GLU A 1 111 ? 2.512 -14.580 2.789 1.00 97.81 111 GLU A CA 1
ATOM 890 C C . GLU A 1 111 ? 1.230 -13.737 2.901 1.00 97.81 111 GLU A C 1
ATOM 892 O O . GLU A 1 111 ? 0.972 -13.117 3.935 1.00 97.81 111 GLU A O 1
ATOM 897 N N . LEU A 1 112 ? 0.391 -13.710 1.857 1.00 97.50 112 LEU A N 1
ATOM 898 C CA . LEU A 1 112 ? -0.824 -12.889 1.817 1.00 97.50 112 LEU A CA 1
ATOM 899 C C . LEU A 1 112 ? -1.764 -13.149 3.009 1.00 97.50 112 LEU A C 1
ATOM 901 O O . LEU A 1 112 ? -2.449 -12.235 3.464 1.00 97.50 112 LEU A O 1
ATOM 905 N N . HIS A 1 113 ? -1.771 -14.366 3.562 1.00 96.94 113 HIS A N 1
ATOM 906 C CA . HIS A 1 113 ? -2.523 -14.669 4.782 1.00 96.94 113 HIS A CA 1
ATOM 907 C C . HIS A 1 113 ? -2.042 -13.842 5.987 1.00 96.94 113 HIS A C 1
ATOM 909 O O . HIS A 1 113 ? 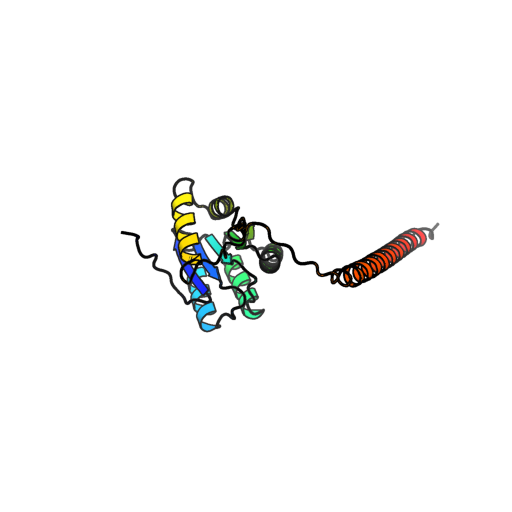-2.855 -13.228 6.675 1.00 96.94 113 HIS A O 1
ATOM 915 N N . SER A 1 114 ? -0.727 -13.784 6.210 1.00 97.94 114 SER A N 1
ATOM 916 C CA . SER A 1 114 ? -0.112 -13.002 7.288 1.00 97.94 114 SER A CA 1
ATOM 917 C C . SER A 1 114 ? -0.249 -11.498 7.055 1.00 97.94 114 SER A C 1
ATOM 919 O O . SER A 1 114 ? -0.417 -10.744 8.009 1.00 97.94 114 SER A O 1
ATOM 921 N N . ALA A 1 115 ? -0.233 -11.055 5.794 1.00 98.44 115 ALA A N 1
ATOM 922 C CA . ALA A 1 115 ? -0.525 -9.666 5.455 1.00 98.44 115 ALA A CA 1
ATOM 923 C C . ALA A 1 115 ? -1.965 -9.282 5.832 1.00 98.44 115 ALA A C 1
ATOM 925 O O . ALA A 1 115 ? -2.174 -8.221 6.412 1.00 98.44 115 ALA A O 1
ATOM 926 N N . CYS A 1 116 ? -2.946 -10.155 5.555 1.00 98.19 116 CYS A N 1
ATOM 927 C CA . CYS A 1 116 ? -4.344 -9.935 5.942 1.00 98.19 116 CYS A CA 1
ATOM 928 C C . CYS A 1 116 ? -4.510 -9.862 7.466 1.00 98.19 116 CYS A C 1
ATOM 930 O O . CYS A 1 116 ? -5.207 -8.989 7.972 1.00 98.19 116 CYS A O 1
ATOM 932 N N . GLU A 1 117 ? -3.842 -10.751 8.199 1.00 98.00 117 GLU A N 1
ATOM 933 C CA . GLU A 1 117 ? -3.812 -10.717 9.663 1.00 98.00 117 GLU A CA 1
ATOM 934 C C . GLU A 1 117 ? -3.225 -9.410 10.206 1.00 98.00 117 GLU A C 1
ATOM 936 O O . GLU A 1 117 ? -3.792 -8.812 11.116 1.00 98.00 117 GLU A O 1
ATOM 941 N N . PHE A 1 118 ? -2.120 -8.941 9.623 1.00 98.38 118 PHE A N 1
ATOM 942 C CA . PHE A 1 118 ? -1.467 -7.703 10.041 1.00 98.38 118 PHE A CA 1
ATOM 943 C C . PHE A 1 118 ? -2.365 -6.469 9.873 1.00 98.38 118 PHE A C 1
ATOM 945 O O . PHE A 1 118 ? -2.311 -5.564 10.701 1.00 98.38 118 PHE A O 1
ATOM 952 N N . VAL A 1 119 ? -3.214 -6.442 8.840 1.00 98.06 119 VAL A N 1
ATOM 953 C CA . VAL A 1 119 ? -4.193 -5.360 8.616 1.00 98.06 119 VAL A CA 1
ATOM 954 C C . VAL A 1 119 ? -5.552 -5.614 9.279 1.00 98.06 119 VAL A C 1
ATOM 956 O O . VAL A 1 119 ? -6.546 -5.006 8.898 1.00 98.06 119 VAL A O 1
ATOM 959 N N . GLY A 1 120 ? -5.612 -6.511 10.265 1.00 96.69 120 GLY A N 1
ATOM 960 C CA . GLY A 1 120 ? -6.773 -6.651 11.142 1.00 96.69 120 GLY A CA 1
ATOM 961 C C . GLY A 1 120 ? -7.920 -7.508 10.610 1.00 96.69 120 GLY A C 1
ATOM 962 O O . GLY A 1 120 ? -8.964 -7.538 11.254 1.00 96.69 120 GLY A O 1
ATOM 963 N N . PHE A 1 121 ? -7.758 -8.234 9.495 1.00 97.62 121 PHE A N 1
ATOM 964 C CA . PHE A 1 121 ? -8.791 -9.187 9.073 1.00 97.62 121 PHE A CA 1
ATOM 965 C C . PHE A 1 121 ? -8.899 -10.347 10.063 1.00 97.62 121 PHE A C 1
ATOM 967 O O . PHE A 1 121 ? -7.901 -11.012 10.401 1.00 97.62 121 PHE A O 1
ATOM 974 N N . ASP A 1 122 ? -10.130 -10.644 10.472 1.00 96.06 122 ASP A N 1
ATOM 975 C CA . ASP A 1 122 ? -10.401 -11.780 11.337 1.00 96.06 122 ASP A CA 1
ATOM 976 C C . ASP A 1 122 ? -10.168 -13.116 10.602 1.00 96.06 122 ASP A C 1
ATOM 978 O O . ASP A 1 122 ? -9.986 -13.190 9.381 1.00 96.06 122 ASP A O 1
ATOM 982 N N . ARG A 1 123 ? -10.141 -14.223 11.348 1.00 94.94 123 ARG A N 1
ATOM 983 C CA . ARG A 1 123 ? -9.865 -15.541 10.760 1.00 94.94 123 ARG A CA 1
ATOM 984 C C . ARG A 1 123 ? -10.902 -15.955 9.704 1.00 94.94 123 ARG A C 1
ATOM 986 O O . ARG A 1 123 ? -10.528 -16.655 8.762 1.00 94.94 123 ARG A O 1
ATOM 993 N N . ALA A 1 124 ? -12.165 -15.565 9.863 1.00 94.62 124 ALA A N 1
ATOM 994 C CA . ALA A 1 124 ? -13.257 -15.950 8.972 1.00 94.62 124 ALA A CA 1
ATOM 995 C C . ALA A 1 124 ? -13.236 -15.139 7.662 1.00 94.62 124 ALA A C 1
ATOM 997 O O . ALA A 1 124 ? -13.442 -15.685 6.577 1.00 94.62 124 ALA A O 1
ATOM 998 N N . GLU A 1 125 ? -12.903 -13.855 7.746 1.00 95.31 125 GLU A N 1
ATOM 999 C CA . GLU A 1 125 ? -12.843 -12.896 6.649 1.00 95.31 125 GLU A CA 1
ATOM 1000 C C . GLU A 1 125 ? -11.612 -13.094 5.765 1.00 95.31 125 GLU A C 1
ATOM 1002 O O . GLU A 1 125 ? -11.684 -12.857 4.557 1.00 95.31 125 GLU A O 1
ATOM 1007 N N . ARG A 1 126 ? -10.490 -13.578 6.323 1.00 95.44 126 ARG A N 1
ATOM 1008 C CA . ARG A 1 126 ? -9.213 -13.762 5.599 1.00 95.44 126 ARG A CA 1
ATOM 1009 C C . ARG A 1 126 ? -9.360 -14.525 4.280 1.00 95.44 126 ARG A C 1
ATOM 1011 O O . ARG A 1 126 ? -8.714 -14.167 3.296 1.00 95.44 126 ARG A O 1
ATOM 1018 N N . ILE A 1 127 ? -10.192 -15.569 4.228 1.00 94.38 127 ILE A N 1
ATOM 1019 C CA . ILE A 1 127 ? -10.392 -16.370 3.003 1.00 94.38 127 ILE A CA 1
ATOM 1020 C C . ILE A 1 127 ? -11.121 -15.545 1.931 1.00 94.38 127 ILE A C 1
ATOM 1022 O O . ILE A 1 127 ? -10.705 -15.515 0.766 1.00 94.38 127 ILE A O 1
ATOM 1026 N N . GLY A 1 128 ? -12.181 -14.835 2.328 1.00 94.56 128 GLY A N 1
ATOM 1027 C CA . GLY A 1 128 ? -12.941 -13.956 1.440 1.00 94.56 128 GLY A CA 1
ATOM 1028 C C . GLY A 1 128 ? -12.108 -12.769 0.957 1.00 94.56 128 GLY A C 1
ATOM 1029 O O . GLY A 1 128 ? -12.084 -12.479 -0.240 1.00 94.56 128 GLY A O 1
ATOM 1030 N N . ALA A 1 129 ? -11.360 -12.133 1.862 1.00 96.06 129 ALA A N 1
ATOM 1031 C CA . ALA A 1 129 ? -10.455 -11.032 1.551 1.00 96.06 129 ALA A CA 1
ATOM 1032 C C . ALA A 1 129 ? -9.381 -11.466 0.549 1.00 96.06 129 ALA A C 1
ATOM 1034 O O . ALA A 1 129 ? -9.240 -10.840 -0.499 1.00 96.06 129 ALA A O 1
ATOM 1035 N N . ARG A 1 130 ? -8.701 -12.596 0.792 1.00 95.94 130 ARG A N 1
ATOM 1036 C CA . ARG A 1 130 ? -7.698 -13.152 -0.129 1.00 95.94 130 ARG A CA 1
ATOM 1037 C C . ARG A 1 130 ? -8.259 -13.349 -1.536 1.00 95.94 130 ARG A C 1
ATOM 1039 O O . ARG A 1 130 ? -7.617 -12.964 -2.509 1.00 95.94 130 ARG A O 1
ATOM 1046 N N . THR A 1 131 ? -9.457 -13.918 -1.640 1.00 95.12 131 THR A N 1
ATOM 1047 C CA . THR A 1 131 ? -10.118 -14.152 -2.932 1.00 95.12 131 THR A CA 1
ATOM 1048 C C . THR A 1 131 ? -10.379 -12.835 -3.667 1.00 95.12 131 THR A C 1
ATOM 1050 O O . THR A 1 131 ? -10.069 -12.719 -4.851 1.00 95.12 131 THR A O 1
ATOM 1053 N N . LYS A 1 132 ? -10.872 -11.809 -2.961 1.00 95.81 132 LYS A N 1
ATOM 1054 C CA . LYS A 1 132 ? -11.115 -10.475 -3.536 1.00 95.81 132 LYS A CA 1
ATOM 1055 C C . LYS A 1 132 ? -9.819 -9.755 -3.927 1.00 95.81 132 LYS A C 1
ATOM 1057 O O . LYS A 1 132 ? -9.786 -9.120 -4.974 1.00 95.81 132 LYS A O 1
ATOM 1062 N N . ILE A 1 133 ? -8.750 -9.893 -3.140 1.00 95.62 133 ILE A N 1
ATOM 1063 C CA . ILE A 1 133 ? -7.428 -9.316 -3.437 1.00 95.62 133 ILE A CA 1
ATOM 1064 C C . ILE A 1 133 ? -6.836 -9.946 -4.707 1.00 95.62 133 ILE A C 1
ATOM 1066 O O . ILE A 1 133 ? -6.351 -9.230 -5.582 1.00 95.62 133 ILE A O 1
ATOM 1070 N N . ILE A 1 134 ? -6.918 -11.274 -4.848 1.00 94.50 134 ILE A N 1
ATOM 1071 C CA . ILE A 1 134 ? -6.470 -11.978 -6.061 1.00 94.50 134 ILE A CA 1
ATOM 1072 C C . ILE A 1 134 ? -7.323 -11.565 -7.266 1.00 94.50 134 ILE A C 1
ATOM 1074 O O . ILE A 1 134 ? -6.779 -11.264 -8.324 1.00 94.50 134 ILE A O 1
ATOM 1078 N N . ALA A 1 135 ? -8.644 -11.459 -7.102 1.00 93.25 135 ALA A N 1
ATOM 1079 C CA . ALA A 1 135 ? -9.527 -10.980 -8.164 1.00 93.25 135 ALA A CA 1
ATOM 1080 C C . ALA A 1 135 ? -9.219 -9.527 -8.584 1.00 93.25 135 ALA A C 1
ATOM 1082 O O . ALA A 1 135 ? -9.299 -9.202 -9.768 1.00 93.25 135 ALA A O 1
ATOM 1083 N N . LEU A 1 136 ? -8.837 -8.657 -7.639 1.00 94.38 136 LEU A N 1
ATOM 1084 C CA . LEU A 1 136 ? -8.394 -7.289 -7.922 1.00 94.38 136 LEU A CA 1
ATOM 1085 C C . LEU A 1 136 ? -7.077 -7.279 -8.717 1.00 94.38 136 LEU A C 1
ATOM 1087 O O . LEU A 1 136 ? -6.942 -6.507 -9.671 1.00 94.38 136 LEU A O 1
ATOM 1091 N N . ARG A 1 137 ? -6.124 -8.155 -8.366 1.00 93.88 137 ARG A N 1
ATOM 1092 C CA . ARG A 1 137 ? -4.866 -8.351 -9.107 1.00 93.88 137 ARG A CA 1
ATOM 1093 C C . ARG A 1 137 ? -5.131 -8.835 -10.530 1.00 93.88 137 ARG A C 1
ATOM 1095 O O . ARG A 1 137 ? -4.688 -8.187 -11.467 1.00 93.88 137 ARG A O 1
ATOM 1102 N N . ASP A 1 138 ? -5.894 -9.908 -10.706 1.00 92.31 138 ASP A N 1
ATOM 1103 C CA . ASP A 1 138 ? -6.019 -10.588 -12.006 1.00 92.31 138 ASP A CA 1
ATOM 1104 C C . ASP A 1 138 ? -7.077 -9.971 -12.931 1.00 92.31 138 ASP A C 1
ATOM 1106 O O . ASP A 1 138 ? -7.390 -10.498 -14.000 1.00 92.31 138 ASP A O 1
ATOM 1110 N N . ARG A 1 139 ? -7.640 -8.820 -12.545 1.00 86.06 139 ARG A N 1
ATOM 1111 C CA . ARG A 1 139 ? -8.730 -8.167 -13.274 1.00 86.06 139 ARG A CA 1
ATOM 1112 C C . ARG A 1 139 ? -8.413 -7.878 -14.744 1.00 86.06 139 ARG A C 1
ATOM 1114 O O . ARG A 1 139 ? -9.326 -7.896 -15.566 1.00 86.06 139 ARG A O 1
ATOM 1121 N N . PHE A 1 140 ? -7.154 -7.587 -15.061 1.00 81.94 140 PHE A N 1
ATOM 1122 C CA . PHE A 1 140 ? -6.695 -7.265 -16.416 1.00 81.94 140 PHE A CA 1
ATOM 1123 C C . PHE A 1 140 ? -5.819 -8.371 -17.026 1.00 81.94 140 PHE A C 1
ATOM 1125 O O . PHE A 1 140 ? -5.070 -8.111 -17.963 1.00 81.94 140 PHE A O 1
ATOM 1132 N N . GLY A 1 141 ? -5.934 -9.597 -16.511 1.00 81.12 141 GLY A N 1
ATOM 1133 C CA . GLY A 1 141 ? -5.128 -10.748 -16.908 1.00 81.12 141 GLY A CA 1
ATOM 1134 C C . GLY A 1 141 ? -4.395 -11.350 -15.714 1.00 81.12 141 GLY A C 1
ATOM 1135 O O . GLY A 1 141 ? -4.112 -10.657 -14.738 1.00 81.12 141 GLY A O 1
ATOM 1136 N N . SER A 1 142 ? -4.103 -12.650 -15.790 1.00 77.62 142 SER A N 1
ATOM 1137 C CA . SER A 1 142 ? -3.290 -13.313 -14.771 1.00 77.62 142 SER A CA 1
ATOM 1138 C C . SER A 1 142 ? -1.868 -12.761 -14.816 1.00 77.62 142 SER A C 1
ATOM 1140 O O . SER A 1 142 ? -1.237 -12.753 -15.872 1.00 77.62 142 SER A O 1
ATOM 1142 N N . VAL A 1 143 ? -1.380 -12.284 -13.671 1.00 76.50 143 VAL A N 1
ATOM 1143 C CA . VAL A 1 143 ? -0.016 -11.740 -13.546 1.00 76.50 143 VAL A CA 1
ATOM 1144 C C . VAL A 1 143 ? 1.002 -12.845 -13.245 1.00 76.50 143 VAL A C 1
ATOM 1146 O O . VAL A 1 143 ? 2.194 -12.698 -13.499 1.00 76.50 143 VAL A O 1
ATOM 1149 N N . THR A 1 144 ? 0.531 -13.987 -12.744 1.00 70.62 144 THR A N 1
ATOM 1150 C CA . THR A 1 144 ? 1.333 -15.205 -12.657 1.00 70.62 144 THR A CA 1
ATOM 1151 C C . THR A 1 144 ? 1.397 -15.819 -14.048 1.00 70.62 144 THR A C 1
ATOM 1153 O O . THR A 1 144 ? 0.586 -16.678 -14.386 1.00 70.62 144 THR A O 1
ATOM 1156 N N . THR A 1 145 ? 2.333 -15.362 -14.880 1.00 53.84 145 THR A N 1
ATOM 1157 C CA . THR A 1 145 ? 2.779 -16.188 -15.999 1.00 53.84 145 THR A CA 1
ATOM 1158 C C . THR A 1 145 ? 3.279 -17.488 -15.403 1.00 53.84 145 THR A C 1
ATOM 1160 O O . THR A 1 145 ? 4.164 -17.498 -14.549 1.00 53.84 145 THR A O 1
ATOM 1163 N N . ASP A 1 146 ? 2.623 -18.566 -15.793 1.00 47.94 146 ASP A N 1
ATOM 1164 C CA . ASP A 1 146 ? 2.859 -19.916 -15.327 1.00 47.94 146 ASP A CA 1
ATOM 1165 C C . ASP A 1 146 ? 4.224 -20.391 -15.859 1.00 47.94 146 ASP A C 1
ATOM 1167 O O . ASP A 1 146 ? 4.309 -21.186 -16.790 1.00 47.94 146 ASP A O 1
ATOM 1171 N N . GLU A 1 147 ? 5.327 -19.865 -15.312 1.00 45.97 147 GLU A N 1
ATOM 1172 C CA . GLU A 1 147 ? 6.690 -20.314 -15.643 1.00 45.97 147 GLU A CA 1
ATOM 1173 C C . GLU A 1 147 ? 6.900 -21.792 -15.260 1.00 45.97 147 GLU A C 1
ATOM 1175 O O . GLU A 1 147 ? 7.830 -22.436 -15.736 1.00 45.97 147 GLU A O 1
ATOM 1180 N N . THR A 1 148 ? 5.983 -22.374 -14.479 1.00 45.38 148 THR A N 1
ATOM 1181 C CA . THR A 1 148 ? 5.951 -23.808 -14.162 1.00 45.38 148 THR A CA 1
ATOM 1182 C C . THR A 1 148 ? 5.306 -24.674 -15.254 1.00 45.38 148 THR A C 1
ATOM 1184 O O . THR A 1 148 ? 5.461 -25.892 -15.219 1.00 45.38 148 THR A O 1
ATOM 1187 N N . SER A 1 149 ? 4.623 -24.088 -16.246 1.00 44.66 149 SER A N 1
ATOM 1188 C CA . SER A 1 149 ? 3.986 -24.842 -17.343 1.00 44.66 149 SER A CA 1
ATOM 1189 C C . SER A 1 149 ? 4.917 -25.111 -18.540 1.00 44.66 149 SER A C 1
ATOM 1191 O O . SER A 1 149 ? 4.518 -25.760 -19.505 1.00 44.66 149 SER A O 1
ATOM 1193 N N . ALA A 1 150 ? 6.195 -24.719 -18.465 1.00 45.19 150 ALA A N 1
ATOM 1194 C CA . ALA A 1 150 ? 7.233 -25.101 -19.428 1.00 45.19 150 ALA A CA 1
ATOM 1195 C C . ALA A 1 150 ? 8.017 -26.353 -18.969 1.00 45.19 150 ALA A C 1
ATOM 1197 O O . ALA A 1 150 ? 9.237 -26.349 -18.824 1.00 45.19 150 ALA A O 1
ATOM 1198 N N . SER A 1 151 ? 7.309 -27.455 -18.728 1.00 44.97 151 SER A N 1
ATOM 1199 C CA . SER A 1 151 ? 7.894 -28.807 -18.705 1.00 44.97 151 SER A CA 1
ATOM 1200 C C . SER A 1 151 ? 6.914 -29.835 -19.262 1.00 44.97 151 SER A C 1
ATOM 1202 O O . SER A 1 151 ? 6.760 -30.940 -18.754 1.00 44.97 151 SER A O 1
ATOM 1204 N N . SER A 1 152 ? 6.264 -29.501 -20.377 1.00 40.34 152 SER A N 1
ATOM 1205 C CA . SER A 1 152 ? 5.852 -30.528 -21.328 1.00 40.34 152 SER A CA 1
ATOM 1206 C C . SER A 1 152 ? 7.109 -31.008 -22.056 1.00 40.34 152 SER A C 1
ATOM 1208 O O . SER A 1 152 ? 7.443 -30.527 -23.139 1.00 40.34 152 SER A O 1
ATOM 1210 N N . TYR A 1 153 ? 7.839 -31.930 -21.427 1.00 46.12 153 TYR A N 1
ATOM 1211 C CA . TYR A 1 153 ? 8.789 -32.786 -22.124 1.00 46.12 153 TYR A CA 1
ATOM 1212 C C . TYR A 1 153 ? 7.999 -33.589 -23.152 1.00 46.12 153 TYR A C 1
ATOM 1214 O O . TYR A 1 153 ? 7.381 -34.609 -22.849 1.00 46.12 153 TYR A O 1
ATOM 1222 N N . THR A 1 154 ? 7.990 -33.103 -24.384 1.00 42.50 154 THR A N 1
ATOM 1223 C CA . THR A 1 154 ? 7.670 -33.910 -25.548 1.00 42.50 154 THR A CA 1
ATOM 1224 C C . THR A 1 154 ? 8.696 -35.041 -25.570 1.00 42.50 154 THR A C 1
ATOM 1226 O O . THR A 1 154 ? 9.862 -34.823 -25.898 1.00 42.50 154 THR A O 1
ATOM 1229 N N . HIS A 1 155 ? 8.287 -36.253 -25.190 1.00 42.81 155 HIS A N 1
ATOM 1230 C CA . HIS A 1 155 ? 9.017 -37.475 -25.521 1.00 42.81 155 HIS A CA 1
ATOM 1231 C C . HIS A 1 155 ? 8.965 -37.643 -27.048 1.00 42.81 155 HIS A C 1
ATOM 1233 O O . HIS A 1 155 ? 8.120 -38.344 -27.598 1.00 42.81 155 HIS A O 1
ATOM 1239 N N . GLY A 1 156 ? 9.836 -36.909 -27.738 1.00 40.44 156 GLY A N 1
ATOM 1240 C CA . GLY A 1 156 ? 10.126 -37.066 -29.152 1.00 40.44 156 GLY A CA 1
ATOM 1241 C C . GLY A 1 156 ? 11.133 -38.191 -29.318 1.00 40.44 156 GLY A C 1
ATOM 1242 O O . GLY A 1 156 ? 12.275 -38.086 -28.876 1.00 40.44 156 GLY A O 1
ATOM 1243 N N . SER A 1 157 ? 10.664 -39.276 -29.921 1.00 44.50 157 SER A N 1
ATOM 1244 C CA . SER A 1 157 ? 11.450 -40.415 -30.370 1.00 44.50 157 SER A CA 1
ATOM 1245 C C . SER A 1 157 ? 12.729 -40.007 -31.101 1.00 44.50 157 SER A C 1
ATOM 1247 O O . SER A 1 157 ? 12.770 -39.041 -31.859 1.00 44.50 157 SER A O 1
ATOM 1249 N N . ALA A 1 158 ? 13.760 -40.810 -30.865 1.00 47.69 158 ALA A N 1
ATOM 1250 C CA . ALA A 1 158 ? 15.090 -40.699 -31.427 1.00 47.69 158 ALA A CA 1
ATOM 1251 C C . ALA A 1 158 ? 15.116 -40.587 -32.962 1.00 47.69 158 ALA A C 1
ATOM 1253 O O . ALA A 1 158 ? 14.584 -41.442 -33.664 1.00 47.69 158 ALA A O 1
ATOM 1254 N N . SER A 1 159 ? 15.873 -39.614 -33.469 1.00 43.62 159 SER A N 1
ATOM 1255 C CA . SER A 1 159 ? 16.675 -39.763 -34.688 1.00 43.62 159 SER A CA 1
ATOM 1256 C C . SER A 1 159 ? 17.779 -38.708 -34.688 1.00 43.62 159 SER A C 1
ATOM 1258 O O . SER A 1 159 ? 17.509 -37.525 -34.500 1.00 43.62 159 SER A O 1
ATOM 1260 N N . GLY A 1 160 ? 19.019 -39.175 -34.818 1.00 46.81 160 GLY A N 1
ATOM 1261 C CA . GLY A 1 160 ? 20.237 -38.419 -34.561 1.00 46.81 160 GLY A CA 1
ATOM 1262 C C . GLY A 1 160 ? 20.524 -37.249 -35.500 1.00 46.81 160 GLY A C 1
ATOM 1263 O O . GLY A 1 160 ? 20.006 -37.143 -36.607 1.00 46.81 160 GLY A O 1
ATOM 1264 N N . GLY A 1 161 ? 21.434 -36.402 -35.031 1.00 37.03 161 GLY A N 1
ATOM 1265 C CA . GLY A 1 161 ? 22.017 -35.303 -35.786 1.00 37.03 161 GLY A CA 1
ATOM 1266 C C . GLY A 1 161 ? 23.041 -34.575 -34.925 1.00 37.03 161 GLY A C 1
ATOM 1267 O O . GLY A 1 161 ? 22.682 -33.810 -34.040 1.00 37.03 161 GLY A O 1
ATOM 1268 N N . SER A 1 162 ? 24.313 -34.880 -35.164 1.00 48.28 162 SER A N 1
ATOM 1269 C CA . SER A 1 162 ? 25.486 -34.224 -34.585 1.00 48.28 162 SER A CA 1
ATOM 1270 C C . SER A 1 162 ? 25.517 -32.734 -34.937 1.00 48.28 162 SER A C 1
ATOM 1272 O O . SER A 1 162 ? 25.346 -32.393 -36.107 1.00 48.28 162 SER A O 1
ATOM 1274 N N . SER A 1 163 ? 25.783 -31.862 -33.961 1.00 42.12 163 SER A N 1
ATOM 1275 C CA . SER A 1 163 ? 26.447 -30.568 -34.170 1.00 42.12 163 SER A CA 1
ATOM 1276 C C . SER A 1 163 ? 27.032 -30.050 -32.857 1.00 42.12 163 SER A C 1
ATOM 1278 O O . SER A 1 163 ? 26.364 -29.986 -31.826 1.00 42.12 163 SER A O 1
ATOM 1280 N N . THR A 1 164 ? 28.316 -29.738 -32.934 1.00 48.62 164 THR A N 1
ATOM 1281 C CA . THR A 1 164 ? 29.217 -29.238 -31.903 1.00 48.62 164 THR A CA 1
ATOM 1282 C C . THR A 1 164 ? 29.076 -27.728 -31.684 1.00 48.62 164 THR A C 1
ATOM 1284 O O . THR A 1 164 ? 28.745 -26.984 -32.601 1.00 48.62 164 THR A O 1
ATOM 1287 N N . ASP A 1 165 ? 29.431 -27.326 -30.462 1.00 47.00 165 ASP A N 1
ATOM 1288 C CA . ASP A 1 165 ? 29.980 -26.031 -30.043 1.00 47.00 165 ASP A CA 1
ATOM 1289 C C . ASP A 1 165 ? 29.111 -24.769 -30.102 1.00 47.00 165 ASP A C 1
ATOM 1291 O O . ASP A 1 165 ? 28.965 -24.133 -31.140 1.00 47.00 165 ASP A O 1
ATOM 1295 N N . SER A 1 166 ? 28.667 -24.324 -28.914 1.00 48.38 166 SER A N 1
ATOM 1296 C CA . SER A 1 166 ? 28.613 -22.905 -28.495 1.00 48.38 166 SER A CA 1
ATOM 1297 C C . SER A 1 166 ? 28.205 -22.770 -27.015 1.00 48.38 166 SER A C 1
ATOM 1299 O O . SER A 1 166 ? 27.139 -22.256 -26.692 1.00 48.38 166 SER A O 1
ATOM 1301 N N . ILE A 1 167 ? 29.050 -23.224 -26.081 1.00 48.12 167 ILE A N 1
ATOM 1302 C CA . ILE A 1 167 ? 28.928 -22.875 -24.651 1.00 48.12 167 ILE A CA 1
ATOM 1303 C C . ILE A 1 167 ? 30.313 -22.500 -24.134 1.00 48.12 167 ILE A C 1
ATOM 1305 O O . ILE A 1 167 ? 30.971 -23.282 -23.459 1.00 48.12 167 ILE A O 1
ATOM 1309 N N . SER A 1 168 ? 30.799 -21.311 -24.485 1.00 50.12 168 SER A N 1
ATOM 1310 C CA . SER A 1 168 ? 32.021 -20.796 -23.865 1.00 50.12 168 SER A CA 1
ATOM 1311 C C . SER A 1 168 ? 32.147 -19.282 -24.010 1.00 50.12 168 SER A C 1
ATOM 1313 O O . SER A 1 168 ? 33.098 -18.804 -24.611 1.00 50.12 168 SER A O 1
ATOM 1315 N N . ASN A 1 169 ? 31.183 -18.513 -23.485 1.00 46.03 169 ASN A N 1
ATOM 1316 C CA . ASN A 1 169 ? 31.396 -17.067 -23.288 1.00 46.03 169 ASN A CA 1
ATOM 1317 C C . ASN A 1 169 ? 30.629 -16.407 -22.123 1.00 46.03 169 ASN A C 1
ATOM 1319 O O . ASN A 1 169 ? 30.872 -15.242 -21.827 1.00 46.03 169 ASN A O 1
ATOM 1323 N N . SER A 1 170 ? 29.769 -17.120 -21.384 1.00 47.72 170 SER A N 1
ATOM 1324 C CA . SER A 1 170 ? 29.028 -16.522 -20.250 1.00 47.72 170 SER A CA 1
ATOM 1325 C C . SER A 1 170 ? 29.731 -16.636 -18.887 1.00 47.72 170 SER A C 1
ATOM 1327 O O . SER A 1 170 ? 29.269 -16.050 -17.913 1.00 47.72 170 SER A O 1
ATOM 1329 N N . GLY A 1 171 ? 30.850 -17.366 -18.791 1.00 43.72 171 GLY A N 1
ATOM 1330 C CA . GLY A 1 171 ? 31.591 -17.558 -17.534 1.00 43.72 171 GLY A CA 1
ATOM 1331 C C . GLY A 1 171 ? 32.664 -16.502 -17.237 1.00 43.72 171 GLY A C 1
ATOM 1332 O O . GLY A 1 171 ? 33.024 -16.321 -16.077 1.00 43.72 171 GLY A O 1
ATOM 1333 N N . ALA A 1 172 ? 33.171 -15.801 -18.257 1.00 47.53 172 ALA A N 1
ATOM 1334 C CA . ALA A 1 172 ? 34.251 -14.822 -18.097 1.00 47.53 172 ALA A CA 1
ATOM 1335 C C . ALA A 1 172 ? 33.757 -13.519 -17.440 1.00 47.53 172 ALA A C 1
ATOM 1337 O O . ALA A 1 172 ? 34.345 -13.054 -16.468 1.00 47.53 172 ALA A O 1
ATOM 1338 N N . ILE A 1 173 ? 32.600 -13.012 -17.876 1.00 51.25 173 ILE A N 1
ATOM 1339 C CA . ILE A 1 173 ? 32.027 -11.736 -17.405 1.00 51.25 173 ILE A CA 1
ATOM 1340 C C . ILE A 1 173 ? 31.598 -11.806 -15.926 1.00 51.25 173 ILE A C 1
ATOM 1342 O O . ILE A 1 173 ? 31.723 -10.834 -15.182 1.00 51.25 173 ILE A O 1
ATOM 1346 N N . VAL A 1 174 ? 31.124 -12.972 -15.470 1.00 47.91 174 VAL A N 1
ATOM 1347 C CA . VAL A 1 174 ? 30.684 -13.186 -14.076 1.00 47.91 174 VAL A CA 1
ATOM 1348 C C . VAL A 1 174 ? 31.872 -13.356 -13.118 1.00 47.91 174 VAL A C 1
ATOM 1350 O O . VAL A 1 174 ? 31.752 -13.069 -11.929 1.00 47.91 174 VAL A O 1
ATOM 1353 N N . ARG A 1 175 ? 33.038 -13.797 -13.612 1.00 53.31 175 ARG A N 1
ATOM 1354 C CA . ARG A 1 175 ? 34.257 -13.896 -12.793 1.00 53.31 175 ARG A CA 1
ATOM 1355 C C . ARG A 1 175 ? 34.924 -12.534 -12.606 1.00 53.31 175 ARG A C 1
ATOM 1357 O O . ARG A 1 175 ? 35.236 -12.189 -11.472 1.00 53.31 175 ARG A O 1
ATOM 1364 N N . GLU A 1 176 ? 35.023 -11.730 -13.665 1.00 54.53 176 GLU A N 1
ATOM 1365 C CA . GLU A 1 176 ? 35.613 -10.381 -13.587 1.00 54.53 176 GLU A CA 1
ATOM 1366 C C . GLU A 1 176 ? 34.851 -9.454 -12.626 1.00 54.53 176 GLU A C 1
ATOM 1368 O O . GLU A 1 176 ? 35.461 -8.712 -11.858 1.00 54.53 176 GLU A O 1
ATOM 1373 N N . THR A 1 177 ? 33.517 -9.550 -12.581 1.00 62.03 177 THR A N 1
ATOM 1374 C CA . THR A 1 177 ? 32.707 -8.752 -11.642 1.00 62.03 177 THR A CA 1
ATOM 1375 C C . THR A 1 177 ? 32.857 -9.190 -10.183 1.00 62.03 177 THR A C 1
ATOM 1377 O O . THR A 1 177 ? 32.683 -8.369 -9.284 1.00 62.03 177 THR A O 1
ATOM 1380 N N . ASN A 1 178 ? 33.203 -10.452 -9.913 1.00 70.31 178 ASN A N 1
ATOM 1381 C CA . ASN A 1 178 ? 33.414 -10.924 -8.544 1.00 70.31 178 ASN A CA 1
ATOM 1382 C C . ASN A 1 178 ? 34.763 -10.442 -7.986 1.00 70.31 178 ASN A C 1
ATOM 1384 O O . ASN A 1 178 ? 34.822 -9.975 -6.849 1.00 70.31 178 ASN A O 1
ATOM 1388 N N . ASP A 1 179 ? 35.820 -10.472 -8.798 1.00 79.81 179 ASP A N 1
ATOM 1389 C CA . ASP A 1 179 ? 37.158 -10.044 -8.374 1.00 79.81 179 ASP A CA 1
ATOM 1390 C C . ASP A 1 179 ? 37.205 -8.536 -8.065 1.00 79.81 179 ASP A C 1
ATOM 1392 O O . ASP A 1 179 ? 37.794 -8.121 -7.061 1.00 79.81 179 ASP A O 1
ATOM 1396 N N . GLU A 1 180 ? 36.495 -7.708 -8.843 1.00 75.69 180 GLU A N 1
ATOM 1397 C CA . GLU A 1 180 ? 36.393 -6.268 -8.572 1.00 75.69 180 GLU A CA 1
ATOM 1398 C C . GLU A 1 180 ? 35.652 -5.979 -7.250 1.00 75.69 180 GLU A C 1
ATOM 1400 O O . GLU A 1 180 ? 36.069 -5.119 -6.465 1.00 75.69 180 GLU A O 1
ATOM 1405 N N . ILE A 1 181 ? 34.583 -6.731 -6.955 1.00 74.25 181 ILE A N 1
ATOM 1406 C CA . ILE A 1 181 ? 33.826 -6.594 -5.702 1.00 74.25 181 ILE A CA 1
ATOM 1407 C C . ILE A 1 181 ? 34.687 -7.002 -4.501 1.00 74.25 181 ILE A C 1
ATOM 1409 O O . ILE A 1 181 ? 34.708 -6.282 -3.499 1.00 74.25 181 ILE A O 1
ATOM 1413 N N . GLN A 1 182 ? 35.424 -8.112 -4.596 1.00 83.31 182 GLN A N 1
ATOM 1414 C CA . GLN A 1 182 ? 36.313 -8.572 -3.522 1.00 83.31 182 GLN A CA 1
ATOM 1415 C C . GLN A 1 182 ? 37.454 -7.575 -3.267 1.00 83.31 182 GLN A C 1
ATOM 1417 O O . GLN A 1 182 ? 37.751 -7.267 -2.110 1.00 83.31 182 GLN A O 1
ATOM 1422 N N . SER A 1 183 ? 38.032 -6.996 -4.326 1.00 90.38 183 SER A N 1
ATOM 1423 C CA . SER A 1 183 ? 39.086 -5.981 -4.207 1.00 90.38 183 SER A CA 1
ATOM 1424 C C . SER A 1 183 ? 38.589 -4.712 -3.506 1.00 90.38 183 SER A C 1
ATOM 1426 O O . SER A 1 183 ? 39.229 -4.228 -2.568 1.00 90.38 183 SER A O 1
ATOM 1428 N N . ARG A 1 184 ? 37.411 -4.194 -3.886 1.00 85.75 184 ARG A N 1
ATOM 1429 C CA . ARG A 1 184 ? 36.822 -3.012 -3.226 1.00 85.75 184 ARG A CA 1
ATOM 1430 C C . ARG A 1 184 ? 36.463 -3.284 -1.766 1.00 85.75 184 ARG A C 1
ATOM 1432 O O . ARG A 1 184 ? 36.607 -2.401 -0.920 1.00 85.75 184 ARG A O 1
ATOM 1439 N N . LEU A 1 185 ? 36.011 -4.498 -1.445 1.00 88.62 185 LEU A N 1
ATOM 1440 C CA . LEU A 1 185 ? 35.695 -4.876 -0.067 1.00 88.62 185 LEU A CA 1
ATOM 1441 C C . LEU A 1 185 ? 36.957 -4.903 0.811 1.00 88.62 185 LEU A C 1
ATOM 1443 O O . LEU A 1 185 ? 36.933 -4.396 1.936 1.00 88.62 185 LEU A O 1
ATOM 1447 N N . ALA A 1 186 ? 38.061 -5.444 0.289 1.00 91.94 186 ALA A N 1
ATOM 1448 C CA . ALA A 1 186 ? 39.348 -5.482 0.977 1.00 91.94 186 ALA A CA 1
ATOM 1449 C C . ALA A 1 186 ? 39.907 -4.071 1.235 1.00 91.94 186 ALA A C 1
ATOM 1451 O O . ALA A 1 186 ? 40.354 -3.778 2.348 1.00 91.94 186 ALA A O 1
ATOM 1452 N N . GLU A 1 187 ? 39.808 -3.171 0.253 1.00 93.00 187 GLU A N 1
ATOM 1453 C CA . GLU A 1 187 ? 40.240 -1.775 0.386 1.00 93.00 187 GLU A CA 1
ATOM 1454 C C . GLU A 1 187 ? 39.452 -1.033 1.481 1.00 93.00 187 GLU A C 1
ATOM 1456 O O . GLU A 1 187 ? 40.030 -0.376 2.354 1.00 93.00 187 GLU A O 1
ATOM 1461 N N . VAL A 1 188 ? 38.124 -1.191 1.503 1.00 90.31 188 VAL A N 1
ATOM 1462 C CA . VAL A 1 188 ? 37.268 -0.578 2.530 1.00 90.31 188 VAL A CA 1
ATOM 1463 C C . VAL A 1 188 ? 37.604 -1.114 3.925 1.00 90.31 188 VAL A C 1
ATOM 1465 O O . VAL A 1 188 ? 37.667 -0.341 4.886 1.00 90.31 188 VAL A O 1
ATOM 1468 N N . GLN A 1 189 ? 37.863 -2.418 4.054 1.00 91.50 189 GLN A N 1
ATOM 1469 C CA . GLN A 1 189 ? 38.254 -3.021 5.330 1.00 91.50 189 GLN A CA 1
ATOM 1470 C C . GLN A 1 189 ? 39.616 -2.515 5.827 1.00 91.50 189 GLN A C 1
ATOM 1472 O O . GLN A 1 189 ? 39.753 -2.234 7.021 1.00 91.50 189 GLN A O 1
ATOM 1477 N N . ALA A 1 190 ? 40.601 -2.343 4.939 1.00 91.00 190 ALA A N 1
ATOM 1478 C CA . ALA A 1 190 ? 41.902 -1.768 5.289 1.00 91.00 190 ALA A CA 1
ATOM 1479 C C . ALA A 1 190 ? 41.756 -0.326 5.805 1.00 91.00 190 ALA A C 1
ATOM 1481 O O . ALA A 1 190 ? 42.236 0.005 6.892 1.00 91.00 190 ALA A O 1
ATOM 1482 N N . ARG A 1 191 ? 40.969 0.496 5.101 1.00 88.94 191 ARG A N 1
ATOM 1483 C CA . ARG A 1 191 ? 40.717 1.896 5.473 1.00 88.94 191 ARG A CA 1
ATOM 1484 C C . ARG A 1 191 ? 40.013 2.043 6.826 1.00 88.94 191 ARG A C 1
ATOM 1486 O O . ARG A 1 191 ? 40.276 2.985 7.578 1.00 88.94 191 ARG A O 1
ATOM 1493 N N . LEU A 1 192 ? 39.113 1.119 7.163 1.00 88.50 192 LEU A N 1
ATOM 1494 C CA . LEU A 1 192 ? 38.454 1.095 8.472 1.00 88.50 192 LEU A CA 1
ATOM 1495 C C . LEU A 1 192 ? 39.415 0.691 9.597 1.00 88.50 192 LEU A C 1
ATOM 1497 O O . LEU A 1 192 ? 39.354 1.277 10.682 1.00 88.50 192 LEU A O 1
ATOM 1501 N N . ARG A 1 193 ? 40.331 -0.254 9.341 1.00 87.19 193 ARG A N 1
ATOM 1502 C CA . ARG A 1 193 ? 41.366 -0.644 10.311 1.00 87.19 193 ARG A CA 1
ATOM 1503 C C . ARG A 1 193 ? 42.315 0.514 10.613 1.00 87.19 193 ARG A C 1
ATOM 1505 O O . ARG A 1 193 ? 42.520 0.810 11.789 1.00 87.19 193 ARG A O 1
ATOM 1512 N N . GLU A 1 194 ? 42.795 1.233 9.602 1.00 86.75 194 GLU A N 1
ATOM 1513 C CA . GLU A 1 194 ? 43.649 2.418 9.796 1.00 86.75 194 GLU A CA 1
ATOM 1514 C C . GLU A 1 194 ? 42.954 3.512 10.617 1.00 86.75 194 GLU A C 1
ATOM 1516 O O . GLU A 1 194 ? 43.523 4.033 11.578 1.00 86.75 194 GLU A O 1
ATOM 1521 N N . ARG A 1 195 ? 41.678 3.803 10.323 1.00 83.06 195 ARG A N 1
ATOM 1522 C CA . ARG A 1 195 ? 40.881 4.757 11.116 1.00 83.06 195 ARG A CA 1
ATOM 1523 C C . ARG A 1 195 ? 40.728 4.337 12.576 1.00 83.06 195 ARG A C 1
ATOM 1525 O O . ARG A 1 195 ? 40.745 5.191 13.463 1.00 83.06 195 ARG A O 1
ATOM 1532 N N . SER A 1 196 ? 40.563 3.040 12.832 1.00 80.56 196 SER A N 1
ATOM 1533 C CA . SER A 1 196 ? 40.451 2.517 14.196 1.00 80.56 196 SER A CA 1
ATOM 1534 C C . SER A 1 196 ? 41.779 2.583 14.960 1.00 80.56 196 SER A C 1
ATOM 1536 O O . SER A 1 196 ? 41.776 2.916 16.145 1.00 80.56 196 SER A O 1
ATOM 1538 N N . ALA A 1 197 ? 42.910 2.362 14.281 1.00 76.88 197 ALA A N 1
ATOM 1539 C CA . ALA A 1 197 ? 44.245 2.475 14.864 1.00 76.88 197 ALA A CA 1
ATOM 1540 C C . ALA A 1 197 ? 44.600 3.933 15.200 1.00 76.88 197 ALA A C 1
ATOM 1542 O O . ALA A 1 197 ? 45.069 4.210 16.304 1.00 76.88 197 ALA A O 1
ATOM 1543 N N . PHE A 1 198 ? 44.278 4.877 14.308 1.00 75.00 198 PHE A N 1
ATOM 1544 C CA . PHE A 1 198 ? 44.508 6.307 14.534 1.00 75.00 198 PHE A CA 1
ATOM 1545 C C . PHE A 1 198 ? 43.727 6.844 15.745 1.00 75.00 198 PHE A C 1
ATOM 1547 O O . PHE A 1 198 ? 44.276 7.562 16.578 1.00 75.00 198 PHE A O 1
ATOM 1554 N N . ARG A 1 199 ? 42.461 6.431 15.914 1.00 72.19 199 ARG A N 1
ATOM 1555 C CA . ARG A 1 199 ? 41.665 6.783 17.106 1.00 72.19 199 ARG A CA 1
ATOM 1556 C C . ARG A 1 199 ? 42.231 6.220 18.409 1.00 72.19 199 ARG A C 1
ATOM 1558 O O . ARG A 1 199 ? 41.992 6.804 19.459 1.00 72.19 199 ARG A O 1
ATOM 1565 N N . ARG A 1 200 ? 42.947 5.096 18.354 1.00 70.25 200 ARG A N 1
ATOM 1566 C CA . ARG A 1 200 ? 43.543 4.460 19.536 1.00 70.25 200 ARG A CA 1
ATOM 1567 C C . ARG A 1 200 ? 44.868 5.107 19.941 1.00 70.25 200 ARG A C 1
ATOM 1569 O O . ARG A 1 200 ? 45.154 5.172 21.128 1.00 70.25 200 ARG A O 1
ATOM 1576 N N . ALA A 1 201 ? 45.639 5.606 18.973 1.00 67.38 201 ALA A N 1
ATOM 1577 C CA . ALA A 1 201 ? 46.927 6.262 19.207 1.00 67.38 201 ALA A CA 1
ATOM 1578 C C . ALA A 1 201 ? 46.802 7.710 19.727 1.00 67.38 201 ALA A C 1
ATOM 1580 O O . ALA A 1 201 ? 47.694 8.192 20.413 1.00 67.38 201 ALA A O 1
ATOM 1581 N N . GLY A 1 202 ? 45.691 8.402 19.449 1.00 63.00 202 GLY A N 1
ATOM 1582 C CA . GLY A 1 202 ? 45.471 9.789 19.888 1.00 63.00 202 GLY A CA 1
ATOM 1583 C C . GLY A 1 202 ? 45.077 9.980 21.361 1.00 63.00 202 GLY A C 1
ATOM 1584 O O . GLY A 1 202 ? 44.782 11.104 21.745 1.00 63.00 202 GLY A O 1
ATOM 1585 N N . TYR A 1 203 ? 45.029 8.916 22.172 1.00 56.16 203 TYR A N 1
ATOM 1586 C CA . TYR A 1 203 ? 44.576 8.962 23.576 1.00 56.16 203 TYR A CA 1
ATOM 1587 C C . TYR A 1 203 ? 45.700 8.771 24.611 1.00 56.16 203 TYR A C 1
ATOM 1589 O O . TYR A 1 203 ? 45.424 8.632 25.799 1.00 56.16 203 TYR A O 1
ATOM 1597 N N . THR A 1 204 ? 46.966 8.761 24.184 1.00 58.62 204 THR A N 1
ATOM 1598 C CA . THR A 1 204 ? 48.136 8.628 25.068 1.00 58.62 204 THR A CA 1
ATOM 1599 C C . THR A 1 204 ? 49.006 9.882 24.995 1.00 58.62 204 THR A C 1
ATOM 1601 O O . THR A 1 204 ? 50.083 9.860 24.408 1.00 58.62 204 THR A O 1
ATOM 1604 N N . SER A 1 205 ? 48.511 10.999 25.523 1.00 58.09 205 SER A N 1
ATOM 1605 C CA . SER A 1 205 ? 49.301 12.217 25.746 1.00 58.09 205 SER A CA 1
ATOM 1606 C C . SER A 1 205 ? 48.526 13.153 26.671 1.00 58.09 205 SER A C 1
ATOM 1608 O O . SER A 1 205 ? 47.886 14.082 26.198 1.00 58.09 205 SER A O 1
ATOM 1610 N N . ASP A 1 206 ? 48.535 12.852 27.966 1.00 58.81 206 ASP A N 1
ATOM 1611 C CA . ASP A 1 206 ? 48.547 13.867 29.028 1.00 58.81 206 ASP A CA 1
ATOM 1612 C C . ASP A 1 206 ? 48.778 13.155 30.366 1.00 58.81 206 ASP A C 1
ATOM 1614 O O . ASP A 1 206 ? 47.881 12.537 30.947 1.00 58.81 206 ASP A O 1
ATOM 1618 N N . SER A 1 207 ? 50.030 13.174 30.816 1.00 61.38 207 SER A N 1
ATOM 1619 C CA . SER A 1 207 ? 50.468 12.921 32.193 1.00 61.38 207 SER A CA 1
ATOM 1620 C C . SER A 1 207 ? 51.791 13.638 32.406 1.00 61.38 207 SER A C 1
ATOM 1622 O O . SER A 1 207 ? 52.676 13.467 31.537 1.00 61.38 207 SER A O 1
#